Protein 4HY4 (pdb70)

Organism: Homo sapiens (NCBI:txid9606)

GO terms:
  GO:0005634 nucleus (C, IDA)
  GO:0005737 cytoplasm (C, IDA)
  GO:0043130 ubiquitin binding (F, IDA)
  GO:0098770 FBXO family protein binding (F, IPI)
  GO:0004842 ubiquitin-protein transferase activity (F, IDA)
  GO:0043161 proteasome-mediated ubiquitin-dependent protein catabolic process (P, IDA)
  GO:0008270 zinc ion binding (F, IDA)
  GO:0051726 regulation of cell cycle (P, IDA)
  GO:0000209 protein polyubiquitination (P, IDA)
  GO:0038061 non-canonical NF-kappaB signal transduction (P, TAS)
  GO:0039535 regulation of RIG-I signaling pathway (P, TAS)
  GO:0042127 regulation of cell population proliferation (P, TAS)
  GO:0043066 negative regulation of apoptotic process (P, TAS)
  GO:0045088 regulation of innate immune response (P, TAS)
  GO:0045595 regulation of cell differentiation (P, TAS)
  GO:0034121 regulation of toll-like receptor signaling pathway (P, TAS)
  GO:0050727 regulation of inflammatory response (P, TAS)
  GO:0070424 regulation of nucleotide-binding domain, leucine rich repeat containing receptor signaling pathway (P, TAS)
  GO:0003713 transcription coactivator activity (F, IMP)
  GO:0051087 protein-folding chaperone binding (F, IPI)

B-factor: mean 17.59, std 10.41, range [4.52, 114.11]

CATH classification: 1.10.1170.10

InterPro domains:
  IPR001315 CARD domain [PF00619] (459-540)
  IPR001315 CARD domain [PS50209] (453-543)
  IPR001315 CARD domain [SM00114] (453-541)
  IPR001370 BIR repeat [PF00653] (49-114)
  IPR001370 BIR repeat [PF00653] (187-250)
  IPR001370 BIR repeat [PF00653] (272-336)
  IPR001370 BIR repeat [PS01282] (46-113)
  IPR001370 BIR repeat [PS01282] (184-250)
  IPR00137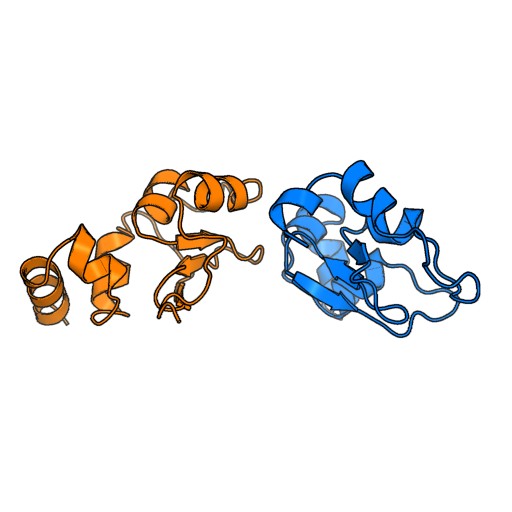0 BIR repeat [PS01282] (269-336)
  IPR001370 BIR repeat [PS50143] (49-114)
  IPR001370 BIR repeat [PS50143] (187-251)
  IPR001370 BIR repeat [PS50143] (272-337)
  IPR001370 BIR repeat [SM00238] (44-115)
  IPR001370 BIR repeat [SM00238] (182-252)
  IPR001370 BIR repeat [SM00238] (267-338)
  IPR001370 BIR repeat [cd00022] (49-115)
  IPR001370 BIR repeat [cd00022] (185-252)
  IPR001370 BIR repeat [cd00022] (270-336)
  IPR001841 Zinc finger, RING-type [PS50089] (571-606)
  IPR001841 Zinc finger, RING-type [SM00184] (571-605)

Nearest PDB structures (foldseek):
  4hy4-assembly1_A  TM=1.011E+00  e=5.837E-20  Homo sapiens
  6w74-assembly1_A  TM=9.988E-01  e=4.731E-18  Homo sapiens
  6exw-assembly2_C  TM=9.652E-01  e=3.029E-18  Homo sapiens
  6w7o-assembly2_D  TM=9.839E-01  e=1.016E-17  Homo sapiens
  2uvl-assembly1_B  TM=9.931E-01  e=1.572E-16  Homo sapiens

Radius of gyration: 18.8 Å; Cα contacts (8 Å, |Δi|>4): 299; chains: 2; bounding box: 33×48×58 Å

Solvent-accessible surface area: 10456 Å² total; per-residue (Å²): 125,62,53,15,55,15,50,84,62,51,28,9,60,176,29,11,142,188,24,43,115,102,17,68,8,99,27,80,87,0,0,39,0,0,0,8,17,55,59,132,94,18,16,1,82,0,8,21,5,86,6,41,19,144,91,18,120,100,75,38,69,7,38,51,40,0,0,94,147,59,33,121,1,24,12,0,35,156,112,82,28,84,130,52,0,38,78,44,62,53,128,217,134,70,110,49,63,40,97,70,4,95,75,65,70,14,7,64,132,15,12,101,50,24,25,117,103,15,68,11,92,26,81,92,0,0,44,0,0,0,23,11,25,2,57,82,17,14,1,77,0,8,15,47,60,10,42,22,145,88,15,115,98,77,49,69,7,39,26,32,0,0,58,138,47,38,214,5,104,34,0,41,183,98,82,26,86,154,47,2,84,109,2,70,67,143,143

Sequence (187 aa):
ISNLSMQTHAARMRTFMYWPSSVPVQPEQLASAGFYYVGRNDDVKCFCCDGGLRCWESGDDPWVEHAKWFPRCEFLIRMKGQEFVDEIQGRYGSSISNLSMQTHAARMRTFMYWPSSVPVQPEQLASAGFYYVGRNDDVKCFCCDGGLRCWESGDDPWVEHAKWFPRCEFLIRMKGQEFVDEIQGRY

Secondary structure (DSSP, 8-state):
--SGGGSSHHHHHHTTTT--TTSSS-HHHHHHTTEEE-SSTT-EEETTT--EE----TT--HHHHHHHH-TTBHHHHHHH-HHHHHHHTT--/----S-GGG-SHHHHHHTTTT--TTSSS-HHHHHHTTEEE-SBTT-EEETTT--EE----TT--HHHHHHHH-TT-HHHHHHH-HHHHHHHHTT-

Foldseek 3Di:
DQLVQLPDLVSQLVQCPVPDPPAQDDSNQQSVLQWHQPPPHNWIAHSQQRDIDDDHDHPDRNLLVCLLPPVVGPVSCVVPNNVSSCVSVVHD/DDQWQAPQLPDLVSQLVQCPPQDPVAQDDSNQQSVLQWHQPPDANWIAHRGQRDIDHDHDPPDRNLLVCLCPPVPGPVSCVVPNNVVSVVSVVVD

Structure (mmCIF, N/CA/C/O backbone):
data_4HY4
#
_entry.id   4HY4
#
_cell.length_a   30.645
_cell.length_b   68.591
_cell.length_c   117.592
_cell.angle_alpha   90.00
_cell.angle_beta   90.00
_cell.angle_gamma   90.00
#
_symmetry.space_group_name_H-M   'P 21 21 21'
#
loop_
_entity.id
_entity.type
_entity.pdbx_description
1 polymer 'Baculoviral IAP repeat-containing protein 2'
2 non-polymer 'ZINC ION'
3 non-polymer (3S,8aR)-2-{(2S)-2-cyclohexyl-2-[(N-methyl-L-alanyl)amino]acetyl}-N-[(1R)-1,2,3,4-tetrahydronaphthalen-1-yl]octahydropyrrolo[1,2-a]pyrazine-3-carboxamide
4 water water
#
loop_
_atom_site.group_PDB
_atom_site.id
_atom_site.type_symbol
_atom_site.label_atom_id
_atom_site.label_alt_id
_atom_site.label_comp_id
_atom_site.label_asym_id
_atom_site.label_entity_id
_atom_site.label_seq_id
_atom_site.pdbx_PDB_ins_code
_atom_site.Cartn_x
_atom_site.Cartn_y
_atom_site.Cartn_z
_atom_site.occupancy
_atom_site.B_iso_or_equiv
_atom_site.auth_seq_id
_atom_site.auth_comp_id
_atom_site.auth_asym_id
_atom_site.auth_atom_id
_atom_site.pdbx_PDB_model_num
ATOM 1 N N . ILE A 1 24 ? 7.973 -21.706 -11.034 1.00 26.03 255 ILE A N 1
ATOM 2 C CA . ILE A 1 24 ? 6.823 -20.796 -10.747 1.00 24.26 255 ILE A CA 1
ATOM 3 C C . ILE A 1 24 ? 6.226 -20.297 -12.062 1.00 22.69 255 ILE A C 1
ATOM 4 O O . ILE A 1 24 ? 6.957 -19.864 -12.950 1.00 23.58 255 ILE A O 1
ATOM 9 N N . SER A 1 25 ? 4.900 -20.352 -12.174 1.00 21.09 256 SER A N 1
ATOM 10 C CA . SER A 1 25 ? 4.188 -19.820 -13.346 1.00 21.76 256 SER A CA 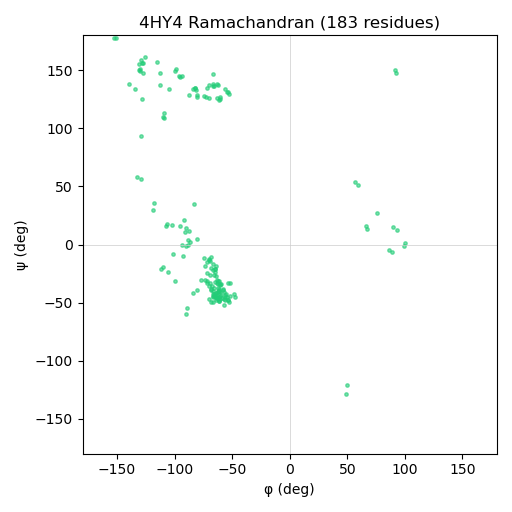1
ATOM 11 C C . SER A 1 25 ? 4.246 -18.288 -13.391 1.00 19.90 256 SER A C 1
ATOM 12 O O . SER A 1 25 ? 3.860 -17.623 -12.431 1.00 18.41 256 SER A O 1
ATOM 15 N N . ASN A 1 26 ? 4.706 -17.729 -14.509 1.00 18.79 257 ASN A N 1
ATOM 16 C CA . ASN A 1 26 ? 4.742 -16.273 -14.670 1.00 19.45 257 ASN A CA 1
ATOM 17 C C . ASN A 1 26 ? 3.362 -15.636 -14.506 1.00 15.37 257 ASN A C 1
ATOM 18 O O . ASN A 1 26 ? 3.242 -14.555 -13.932 1.00 16.30 257 ASN A O 1
ATOM 23 N N . LEU A 1 27 ? 2.331 -16.297 -15.030 1.00 15.19 258 LEU A N 1
ATOM 24 C CA . LEU A 1 27 ? 0.959 -15.784 -14.907 1.00 14.90 258 LEU A CA 1
ATOM 25 C C . LEU A 1 27 ? 0.518 -15.690 -13.448 1.00 15.81 258 LEU A C 1
ATOM 26 O O . LEU A 1 27 ? -0.186 -14.753 -13.085 1.00 16.15 258 LEU A O 1
ATOM 31 N N . SER A 1 28 ? 0.982 -16.624 -12.613 1.00 14.86 259 SER A N 1
ATOM 32 C CA . SER A 1 28 ? 0.690 -16.600 -11.175 1.00 15.44 259 SER A CA 1
ATOM 33 C C . SER A 1 28 ? 1.366 -15.448 -10.435 1.00 14.29 259 SER A C 1
ATOM 34 O O . SER A 1 28 ? 1.038 -15.202 -9.278 1.00 16.36 259 SER A O 1
ATOM 37 N N . MET A 1 29 ? 2.296 -14.751 -11.093 1.00 11.85 260 MET A N 1
ATOM 38 C CA . MET A 1 29 ? 3.076 -13.679 -10.486 1.00 11.15 260 MET A CA 1
ATOM 39 C C . MET A 1 29 ? 2.671 -12.289 -10.981 1.00 10.80 260 MET A C 1
ATOM 40 O O . MET A 1 29 ? 3.397 -11.328 -10.762 1.00 10.73 260 MET A O 1
ATOM 45 N N . GLN A 1 30 ? 1.505 -12.167 -11.615 1.00 12.55 261 GLN A N 1
ATOM 46 C CA . GLN A 1 30 ? 1.038 -10.875 -12.129 1.00 12.83 261 GLN A CA 1
ATOM 47 C C . GLN A 1 30 ? 0.671 -9.871 -11.037 1.00 13.43 261 GLN A C 1
ATOM 48 O O . GLN A 1 30 ? 0.643 -8.678 -11.313 1.00 14.79 261 GLN A O 1
ATOM 54 N N . THR A 1 31 ? 0.401 -10.319 -9.818 1.00 14.47 262 THR A N 1
ATOM 55 C CA . THR A 1 31 ? 0.029 -9.385 -8.763 1.00 16.19 262 THR A CA 1
ATOM 56 C C . THR A 1 31 ? 1.110 -9.317 -7.676 1.00 13.55 262 THR A C 1
ATOM 57 O O . THR A 1 31 ? 1.807 -10.301 -7.392 1.00 14.47 262 THR A O 1
ATOM 61 N N . HIS A 1 32 ? 1.248 -8.139 -7.081 1.00 14.32 263 HIS A N 1
ATOM 62 C CA . HIS A 1 32 ? 2.260 -7.862 -6.069 1.00 13.24 263 HIS A CA 1
ATOM 63 C C . HIS A 1 32 ? 2.244 -8.844 -4.884 1.00 13.84 263 HIS A C 1
ATOM 64 O O . HIS A 1 32 ? 3.291 -9.323 -4.448 1.00 13.85 263 HIS A O 1
ATOM 71 N N . ALA A 1 33 ? 1.060 -9.138 -4.355 1.00 13.13 264 ALA A N 1
ATOM 72 C CA . ALA A 1 33 ? 0.948 -10.012 -3.188 1.00 14.62 264 ALA A CA 1
ATOM 73 C C . ALA A 1 33 ? 1.503 -11.405 -3.478 1.00 14.11 264 ALA A C 1
ATOM 74 O O . ALA A 1 33 ? 2.161 -12.012 -2.627 1.00 14.82 264 ALA A O 1
ATOM 76 N N . ALA A 1 34 ? 1.225 -11.919 -4.671 1.00 12.85 265 ALA A N 1
ATOM 77 C CA . ALA A 1 34 ? 1.728 -13.231 -5.076 1.00 13.16 265 ALA A CA 1
ATOM 78 C C . ALA A 1 34 ? 3.257 -13.218 -5.132 1.00 12.48 265 ALA A C 1
ATOM 79 O O . ALA A 1 34 ? 3.909 -14.135 -4.655 1.00 12.94 265 ALA A O 1
ATOM 81 N N . ARG A 1 35 ? 3.829 -12.160 -5.696 1.00 11.93 266 ARG A N 1
ATOM 82 C CA . ARG A 1 35 ? 5.289 -12.035 -5.777 1.00 11.33 266 ARG A CA 1
ATOM 83 C C . ARG A 1 35 ? 5.919 -11.950 -4.397 1.00 11.66 266 ARG A C 1
ATOM 84 O O . ARG A 1 35 ? 6.945 -12.572 -4.125 1.00 12.17 266 ARG A O 1
ATOM 92 N N . MET A 1 36 ? 5.290 -11.208 -3.495 1.00 12.68 267 MET A N 1
ATOM 93 C CA . MET A 1 36 ? 5.831 -11.089 -2.146 1.00 12.85 267 MET A CA 1
ATOM 94 C C . MET A 1 36 ? 6.001 -12.427 -1.436 1.00 14.63 267 MET A C 1
ATOM 95 O O . MET A 1 36 ? 7.002 -12.643 -0.744 1.00 13.81 267 MET A O 1
ATOM 100 N N . ARG A 1 37 ? 5.038 -13.332 -1.592 1.00 14.16 268 ARG A N 1
ATOM 101 C CA . ARG A 1 37 ? 5.096 -14.601 -0.873 1.00 15.67 268 ARG A CA 1
ATOM 102 C C . ARG A 1 37 ? 6.187 -15.526 -1.380 1.00 14.99 268 ARG A C 1
ATOM 103 O O . ARG A 1 37 ? 6.520 -16.478 -0.700 1.00 16.87 268 ARG A O 1
ATOM 111 N N . THR A 1 38 ? 6.770 -15.245 -2.546 1.00 14.33 269 THR A N 1
ATOM 112 C CA . THR A 1 38 ? 7.860 -16.078 -3.053 1.00 14.58 269 THR A CA 1
ATOM 113 C C . THR A 1 38 ? 9.177 -15.838 -2.304 1.00 13.80 269 THR A C 1
ATOM 114 O O . THR A 1 38 ? 10.106 -16.616 -2.460 1.00 14.64 269 THR A O 1
ATOM 118 N N . PHE A 1 39 ? 9.263 -14.786 -1.494 1.00 14.66 270 PHE A N 1
ATOM 119 C CA . PHE A 1 39 ? 10.537 -14.383 -0.828 1.00 14.98 270 PHE A CA 1
ATOM 120 C C . PHE A 1 39 ? 10.841 -14.952 0.580 1.00 17.40 270 PHE A C 1
ATOM 121 O O . PHE A 1 39 ? 11.665 -14.413 1.319 1.00 17.59 270 PHE A O 1
ATOM 129 N N . MET A 1 40 ? 10.227 -16.055 0.952 1.00 20.71 271 MET A N 1
ATOM 130 C CA . MET A 1 40 ? 10.358 -16.516 2.342 1.00 21.76 271 MET A CA 1
ATOM 131 C C . MET A 1 40 ? 11.778 -16.762 2.875 1.00 22.75 271 MET A C 1
ATOM 132 O O . MET A 1 40 ? 12.121 -16.305 3.967 1.00 25.50 271 MET A O 1
ATOM 137 N N . TYR A 1 41 ? 12.563 -17.545 2.136 1.00 19.53 272 TYR A N 1
ATOM 138 C CA . TYR A 1 41 ? 13.949 -17.884 2.521 1.00 17.40 272 TYR A CA 1
ATOM 139 C C . TYR A 1 41 ? 14.960 -16.948 1.865 1.00 16.74 272 TYR A C 1
ATOM 140 O O . TYR A 1 41 ? 16.159 -17.246 1.869 1.00 17.60 272 TYR A O 1
ATOM 149 N N . TRP A 1 42 ? 14.494 -15.810 1.351 1.00 15.51 273 TRP A N 1
ATOM 150 C CA . TRP A 1 42 ? 15.365 -14.788 0.759 1.00 15.14 273 TRP A CA 1
ATOM 151 C C . TRP A 1 42 ? 16.453 -14.438 1.755 1.00 16.01 273 TRP A C 1
ATOM 152 O O . TRP A 1 42 ? 16.147 -14.159 2.917 1.00 17.24 273 TRP A O 1
ATOM 163 N N . PRO A 1 43 ? 17.731 -14.454 1.316 1.00 16.27 274 PRO A N 1
ATOM 164 C CA . PRO A 1 43 ? 18.818 -14.195 2.265 1.00 16.30 274 PRO A CA 1
ATOM 165 C C . PRO A 1 43 ? 18.765 -12.791 2.874 1.00 17.07 274 PRO A C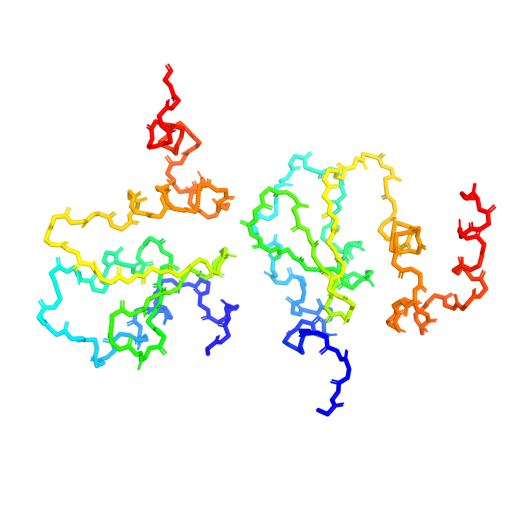 1
ATOM 166 O O . PRO A 1 43 ? 18.744 -11.798 2.145 1.00 16.63 274 PRO A O 1
ATOM 170 N N . SER A 1 44 ? 18.767 -12.721 4.200 1.00 18.00 275 SER A N 1
ATOM 171 C CA . SER A 1 44 ? 18.715 -11.450 4.939 1.00 20.07 275 SER A CA 1
ATOM 172 C C . SER A 1 44 ? 19.951 -10.582 4.709 1.00 19.87 275 SER A C 1
ATOM 173 O O . SER A 1 44 ? 19.903 -9.364 4.903 1.00 22.04 275 SER A O 1
ATOM 178 N N . SER A 1 45 ? 21.048 -11.195 4.280 1.00 18.70 276 SER A N 1
ATOM 179 C CA . SER A 1 45 ? 22.291 -10.467 4.038 1.00 19.27 276 SER A CA 1
ATOM 180 C C . SER A 1 45 ? 22.241 -9.604 2.773 1.00 18.57 276 SER A C 1
ATOM 181 O O . SER A 1 45 ? 23.059 -8.698 2.612 1.00 20.47 276 SER A O 1
ATOM 184 N N . VAL A 1 46 ? 21.298 -9.881 1.873 1.00 16.94 277 VAL A N 1
ATOM 185 C CA . VAL A 1 46 ? 21.196 -9.131 0.624 1.00 16.89 277 VAL A CA 1
ATOM 186 C C . VAL A 1 46 ? 20.643 -7.735 0.937 1.00 16.96 277 VAL A C 1
ATOM 187 O O . VAL A 1 46 ? 19.613 -7.618 1.598 1.00 16.92 277 VAL A O 1
ATOM 191 N N . PRO A 1 47 ? 21.349 -6.667 0.493 1.00 18.14 278 PRO A N 1
ATOM 192 C CA . PRO A 1 47 ? 20.962 -5.287 0.808 1.00 20.69 278 PRO A CA 1
ATOM 193 C C . PRO A 1 47 ? 19.886 -4.678 -0.102 1.00 21.47 278 PRO A C 1
ATOM 194 O O . PRO A 1 47 ? 19.930 -3.480 -0.401 1.00 25.49 278 PRO A O 1
ATOM 198 N N . VAL A 1 48 ? 18.938 -5.493 -0.541 1.00 17.26 279 VAL A N 1
ATOM 199 C CA . VAL A 1 48 ? 17.739 -5.024 -1.229 1.00 16.50 279 VAL A CA 1
ATOM 200 C C . VAL A 1 48 ? 16.590 -5.873 -0.685 1.00 16.00 279 VAL A C 1
ATOM 201 O O . VAL A 1 48 ? 16.743 -7.082 -0.519 1.00 17.49 279 VAL A O 1
ATOM 205 N N . GLN A 1 49 ? 15.451 -5.244 -0.414 1.00 17.10 280 GLN A N 1
ATOM 206 C CA . GLN A 1 49 ? 14.359 -5.920 0.291 1.00 17.35 280 GLN A CA 1
ATOM 207 C C . GLN A 1 49 ? 13.277 -6.423 -0.656 1.00 16.20 280 GLN A C 1
ATOM 208 O O . GLN A 1 49 ? 13.049 -5.830 -1.712 1.00 14.66 280 GLN A O 1
ATOM 214 N N . PRO A 1 50 ? 12.600 -7.529 -0.287 1.00 14.68 281 PRO A N 1
ATOM 215 C CA . PRO A 1 50 ? 11.505 -8.080 -1.091 1.00 15.07 281 PRO A CA 1
ATOM 216 C C . PRO A 1 50 ? 10.466 -7.061 -1.539 1.00 15.09 281 PRO A C 1
ATOM 217 O O . PRO A 1 50 ? 10.036 -7.108 -2.681 1.00 14.95 281 PRO A O 1
ATOM 221 N N . GLU A 1 51 ? 10.058 -6.144 -0.663 1.00 15.55 282 GLU A N 1
ATOM 222 C CA . GLU A 1 51 ? 9.043 -5.152 -1.025 1.00 16.15 282 GLU A CA 1
ATOM 223 C C . GLU A 1 51 ? 9.451 -4.349 -2.264 1.00 14.67 282 GLU A C 1
ATOM 224 O O . GLU A 1 51 ? 8.634 -4.140 -3.169 1.00 15.79 282 GLU A O 1
ATOM 230 N N . GLN A 1 52 ? 10.706 -3.904 -2.300 1.00 14.75 283 GLN A N 1
ATOM 231 C CA . GLN A 1 52 ? 11.199 -3.106 -3.436 1.00 15.05 283 GLN A CA 1
ATOM 232 C C . GLN A 1 52 ? 11.285 -3.957 -4.705 1.00 13.28 283 GLN A C 1
ATOM 233 O O . GLN A 1 52 ? 11.004 -3.484 -5.805 1.00 13.73 283 GLN A O 1
ATOM 244 N N . LEU A 1 53 ? 11.689 -5.210 -4.551 1.00 11.43 284 LEU A N 1
ATOM 245 C CA . LEU A 1 53 ? 11.778 -6.125 -5.674 1.00 10.01 284 LEU A CA 1
ATOM 246 C C . LEU A 1 53 ? 10.407 -6.451 -6.250 1.00 10.23 284 LEU A C 1
ATOM 247 O O . LEU A 1 53 ? 10.198 -6.339 -7.457 1.00 10.09 284 LEU A O 1
ATOM 252 N N . ALA A 1 54 ? 9.473 -6.827 -5.380 1.00 11.01 285 ALA A N 1
ATOM 253 C CA . ALA A 1 54 ? 8.136 -7.177 -5.828 1.00 11.86 285 ALA A CA 1
ATOM 254 C C . ALA A 1 54 ? 7.443 -5.998 -6.516 1.00 11.02 285 ALA A C 1
ATOM 255 O O . ALA A 1 54 ? 6.751 -6.179 -7.513 1.00 11.19 285 ALA A O 1
ATOM 257 N N . SER A 1 55 ? 7.637 -4.789 -6.002 1.00 11.56 286 SER A N 1
ATOM 258 C CA . SER A 1 55 ? 7.047 -3.595 -6.608 1.00 12.93 286 SER A CA 1
ATOM 259 C C . SER A 1 55 ? 7.533 -3.378 -8.036 1.00 12.56 286 SER A C 1
ATOM 260 O O . SER A 1 55 ? 6.779 -2.924 -8.893 1.00 13.36 286 SER A O 1
ATOM 263 N N . ALA A 1 56 ? 8.790 -3.723 -8.300 1.00 11.02 287 ALA A N 1
ATOM 264 C CA . ALA A 1 56 ? 9.385 -3.562 -9.625 1.00 10.19 287 ALA A CA 1
ATOM 265 C C . ALA A 1 56 ? 9.150 -4.766 -10.537 1.00 9.28 287 ALA A C 1
ATOM 266 O O . ALA A 1 56 ? 9.730 -4.831 -11.615 1.00 9.54 287 ALA A O 1
ATOM 268 N N . GLY A 1 57 ? 8.271 -5.683 -10.133 1.00 8.70 288 GLY A N 1
ATOM 269 C CA . GLY A 1 57 ? 7.829 -6.789 -10.986 1.00 8.62 288 GLY A CA 1
ATOM 270 C C . GLY A 1 57 ? 8.500 -8.119 -10.712 1.00 8.00 288 GLY A C 1
ATOM 271 O O . GLY A 1 57 ? 8.203 -9.103 -11.384 1.00 8.61 288 GLY A O 1
ATOM 272 N N . PHE A 1 58 ? 9.394 -8.159 -9.728 1.00 8.10 289 PHE A N 1
ATOM 273 C CA . PHE A 1 58 ? 10.261 -9.321 -9.525 1.00 8.75 289 PHE A CA 1
ATOM 274 C C . PHE A 1 58 ? 9.727 -10.289 -8.483 1.00 9.07 289 PHE A C 1
ATOM 275 O O . PHE A 1 58 ? 9.124 -9.892 -7.478 1.00 9.86 289 PHE A O 1
ATOM 283 N N . TYR A 1 59 ? 9.962 -11.573 -8.730 1.00 9.04 290 TYR A N 1
ATOM 284 C CA . TYR A 1 59 ? 9.691 -12.626 -7.750 1.00 9.43 290 TYR A CA 1
ATOM 285 C C . TYR A 1 59 ? 10.937 -13.497 -7.606 1.00 9.22 290 TYR A C 1
ATOM 286 O O . TYR A 1 59 ? 11.799 -13.533 -8.491 1.00 9.12 290 TYR A O 1
ATOM 295 N N . TYR A 1 60 ? 11.019 -14.190 -6.478 1.00 9.72 291 TYR A N 1
ATOM 296 C CA . TYR A 1 60 ? 12.205 -14.969 -6.136 1.00 9.63 291 TYR A CA 1
ATOM 297 C C . TYR A 1 60 ? 12.112 -16.363 -6.721 1.00 10.78 291 TYR A C 1
ATOM 298 O O . TYR A 1 60 ? 11.121 -17.043 -6.507 1.00 12.20 291 TYR A O 1
ATOM 307 N N . VAL A 1 61 ? 13.141 -16.803 -7.440 1.00 11.51 292 VAL A N 1
ATOM 308 C CA . VAL A 1 61 ? 13.102 -18.135 -8.049 1.00 13.00 292 VAL A CA 1
ATOM 309 C C . VAL A 1 61 ? 13.655 -19.229 -7.144 1.00 14.01 292 VAL A C 1
ATOM 310 O O . VAL A 1 61 ? 13.643 -20.399 -7.527 1.00 17.47 292 VAL A O 1
ATOM 314 N N . GLY A 1 62 ? 14.124 -18.880 -5.952 1.00 13.34 293 GLY A N 1
ATOM 315 C CA . GLY A 1 62 ? 14.445 -19.886 -4.940 1.00 15.41 293 GLY A CA 1
ATOM 316 C C . GLY A 1 62 ? 15.884 -20.341 -4.930 1.00 14.81 293 GLY A C 1
ATOM 317 O O . GLY A 1 62 ? 16.213 -21.339 -4.290 1.00 17.45 293 GLY A O 1
ATOM 318 N N . ARG A 1 63 ? 16.745 -19.623 -5.628 1.00 15.66 294 ARG A N 1
ATOM 319 C CA . ARG A 1 63 ? 18.171 -19.901 -5.668 1.00 17.85 294 ARG A CA 1
ATOM 320 C C . ARG A 1 63 ? 18.908 -18.614 -5.347 1.00 16.08 294 ARG A C 1
ATOM 321 O O . ARG A 1 63 ? 18.670 -17.589 -5.999 1.00 14.83 294 ARG A O 1
ATOM 336 N N . ASN A 1 64 ? 19.780 -18.650 -4.341 1.00 16.26 295 ASN A N 1
ATOM 337 C CA . ASN A 1 64 ? 20.655 -17.526 -4.025 1.00 16.70 295 ASN A CA 1
ATOM 338 C C . ASN A 1 64 ? 19.885 -16.199 -3.931 1.00 13.02 295 ASN A C 1
ATOM 339 O O . ASN A 1 64 ? 18.986 -16.109 -3.104 1.00 15.05 295 ASN A O 1
ATOM 344 N N . ASP A 1 65 ? 20.223 -15.183 -4.740 1.00 13.80 296 ASP A N 1
ATOM 345 C CA . ASP A 1 65 ? 19.410 -13.945 -4.806 1.00 11.95 296 ASP A CA 1
ATOM 346 C C . ASP A 1 65 ? 18.829 -13.699 -6.204 1.00 10.54 296 ASP A C 1
ATOM 347 O O . ASP A 1 65 ? 18.565 -12.552 -6.574 1.00 11.16 296 ASP A O 1
ATOM 352 N N . ASP A 1 66 ? 18.580 -14.775 -6.944 1.00 10.32 297 ASP A N 1
ATOM 353 C CA . ASP A 1 66 ? 18.028 -14.695 -8.296 1.00 9.91 297 ASP A CA 1
ATOM 354 C C . ASP A 1 66 ? 16.546 -14.344 -8.297 1.00 9.48 297 ASP A C 1
ATOM 355 O O . ASP A 1 66 ? 15.754 -15.020 -7.645 1.00 10.11 297 ASP A O 1
ATOM 360 N N . VAL A 1 67 ? 16.191 -13.314 -9.059 1.00 8.99 298 VAL A N 1
ATOM 361 C CA . VAL A 1 67 ? 14.793 -12.920 -9.250 1.00 9.28 298 VAL A CA 1
ATOM 362 C C . VAL A 1 67 ? 14.483 -12.812 -10.737 1.00 9.21 298 VAL A C 1
ATOM 363 O O . VAL A 1 67 ? 15.384 -12.619 -11.566 1.00 9.13 298 VAL A O 1
ATOM 367 N N . LYS A 1 68 ? 13.202 -12.956 -11.082 1.00 9.19 299 LYS A N 1
ATOM 368 C CA . LYS A 1 68 ? 12.726 -12.770 -12.454 1.00 8.82 299 LYS A CA 1
ATOM 369 C C . LYS A 1 68 ? 11.519 -11.850 -12.493 1.00 8.36 299 LYS A C 1
ATOM 370 O O . LYS A 1 68 ? 10.732 -11.814 -11.564 1.00 8.30 299 LYS A O 1
ATOM 376 N N . CYS A 1 69 ? 11.362 -11.134 -13.598 1.00 8.39 300 CYS A N 1
ATOM 377 C CA . CYS A 1 69 ? 10.209 -10.275 -13.809 1.00 8.22 300 CYS A CA 1
ATOM 378 C C . CYS A 1 69 ? 9.045 -11.094 -14.353 1.00 8.23 300 CYS A C 1
ATOM 379 O O . CYS A 1 69 ? 9.212 -11.886 -15.275 1.00 9.39 300 CYS A O 1
ATOM 382 N N . PHE A 1 70 ? 7.857 -10.885 -13.784 1.00 8.04 301 PHE A N 1
ATOM 383 C CA . PHE A 1 70 ? 6.664 -11.627 -14.222 1.00 8.41 301 PHE A CA 1
ATOM 384 C C . PHE A 1 70 ? 6.267 -11.315 -15.666 1.00 10.20 301 PHE A C 1
ATOM 385 O O . PHE A 1 70 ? 5.630 -12.135 -16.327 1.00 10.41 301 PHE A O 1
ATOM 393 N N . CYS A 1 71 ? 6.601 -10.118 -16.146 1.00 8.62 302 CYS A N 1
ATOM 394 C CA . CYS A 1 71 ? 6.140 -9.644 -17.453 1.00 8.92 302 CYS A CA 1
ATOM 395 C C . CYS A 1 71 ? 7.102 -10.041 -18.556 1.00 9.28 302 CYS A C 1
ATOM 396 O O . CYS A 1 71 ? 6.707 -10.691 -19.527 1.00 11.71 302 CYS A O 1
ATOM 399 N N . CYS A 1 72 ? 8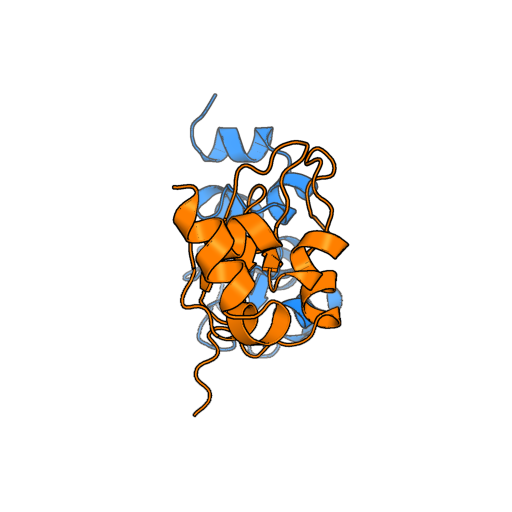.370 -9.680 -18.400 1.00 9.02 303 CYS A N 1
ATOM 400 C CA . CYS A 1 72 ? 9.377 -9.856 -19.460 1.00 9.00 303 CYS A CA 1
ATOM 401 C C . CYS A 1 72 ? 10.290 -11.073 -19.254 1.00 8.50 303 CYS A C 1
ATOM 402 O O . CYS A 1 72 ? 11.091 -11.392 -20.125 1.00 9.19 303 CYS A O 1
ATOM 405 N N . ASP A 1 73 ? 10.192 -11.707 -18.089 1.00 9.13 304 ASP A N 1
ATOM 406 C CA . ASP A 1 73 ? 10.980 -12.882 -17.719 1.00 10.29 304 ASP A CA 1
ATOM 407 C C . ASP A 1 73 ? 12.471 -12.588 -17.586 1.00 10.30 304 ASP A C 1
ATOM 408 O O . ASP A 1 73 ? 13.263 -13.525 -17.544 1.00 11.35 304 ASP A O 1
ATOM 413 N N . GLY A 1 74 ? 12.854 -11.318 -17.489 1.00 9.44 305 GLY A N 1
ATOM 414 C CA . GLY A 1 74 ? 14.254 -10.976 -17.288 1.00 9.66 305 GLY A CA 1
ATOM 415 C C . GLY A 1 74 ? 14.709 -11.372 -15.899 1.00 8.99 305 GLY A C 1
ATOM 416 O O . GLY A 1 74 ? 13.999 -11.167 -14.916 1.00 9.31 305 GLY A O 1
ATOM 417 N N . GLY A 1 75 ? 15.904 -11.942 -15.816 1.00 8.77 306 GLY A N 1
ATOM 418 C CA . GLY A 1 75 ? 16.496 -12.377 -14.553 1.00 8.61 306 GLY A CA 1
ATOM 419 C C . GLY A 1 75 ? 17.590 -11.446 -14.076 1.00 7.75 306 GLY A C 1
ATOM 420 O O . GLY A 1 75 ? 18.450 -11.051 -14.858 1.00 9.04 306 GLY A O 1
ATOM 421 N N . LEU A 1 76 ? 17.556 -11.103 -12.795 1.00 8.31 307 LEU A N 1
ATOM 422 C CA . LEU A 1 76 ? 18.593 -10.294 -12.156 1.00 8.64 307 LEU A CA 1
ATOM 423 C C . LEU A 1 76 ? 19.118 -10.978 -10.909 1.00 9.28 307 LEU A C 1
ATOM 424 O O . LEU A 1 76 ? 18.394 -11.689 -10.220 1.00 9.62 307 LEU A O 1
ATOM 429 N N . ARG A 1 77 ? 20.400 -10.756 -10.628 1.00 8.77 308 ARG A N 1
ATOM 430 C CA . ARG A 1 77 ? 21.047 -11.327 -9.448 1.00 9.78 308 ARG A CA 1
ATOM 431 C C . ARG A 1 77 ? 22.171 -10.421 -8.971 1.00 9.98 308 ARG A C 1
ATOM 432 O O . ARG A 1 77 ? 22.478 -9.406 -9.588 1.00 10.17 308 ARG A O 1
ATOM 440 N N . CYS A 1 78 ? 22.789 -10.828 -7.866 1.00 11.14 309 CYS A N 1
ATOM 441 C CA . CYS A 1 78 ? 23.943 -10.129 -7.280 1.00 11.65 309 CYS A CA 1
ATOM 442 C C . CYS A 1 78 ? 23.614 -8.673 -6.983 1.00 11.82 309 CYS A C 1
ATOM 443 O O . CYS A 1 78 ? 24.320 -7.729 -7.386 1.00 12.86 309 CYS A O 1
ATOM 446 N N . TRP A 1 79 ? 22.536 -8.515 -6.231 1.00 11.31 310 TRP A N 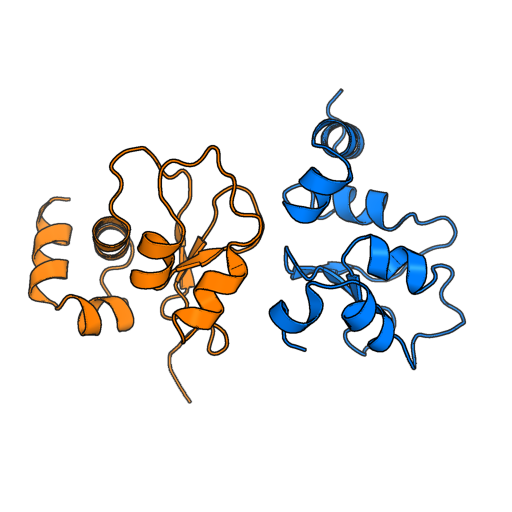1
ATOM 447 C CA . TRP A 1 79 ? 22.085 -7.213 -5.767 1.00 12.37 310 TRP A CA 1
ATOM 448 C C . TRP A 1 79 ? 23.169 -6.596 -4.874 1.00 14.52 310 TRP A C 1
ATOM 449 O O . TRP A 1 79 ? 23.773 -7.295 -4.052 1.00 17.10 310 TRP A O 1
ATOM 460 N N . GLU A 1 80 ? 23.419 -5.302 -5.074 1.00 15.34 311 GLU A N 1
ATOM 461 C CA . GLU A 1 80 ? 24.449 -4.539 -4.359 1.00 17.52 311 GLU A CA 1
ATOM 462 C C . GLU A 1 80 ? 23.792 -3.454 -3.507 1.00 15.70 311 GLU A C 1
ATOM 463 O O . GLU A 1 80 ? 22.681 -3.009 -3.792 1.00 14.70 311 GLU A O 1
ATOM 469 N N . SER A 1 81 ? 24.499 -2.999 -2.479 1.00 16.45 312 SER A N 1
ATOM 470 C CA . SER A 1 81 ? 24.017 -1.899 -1.650 1.00 18.02 312 SER A CA 1
ATOM 471 C C . SER A 1 81 ? 23.720 -0.674 -2.510 1.00 16.47 312 SER A C 1
ATOM 472 O O . SER A 1 81 ? 24.512 -0.310 -3.387 1.00 17.83 312 SER A O 1
ATOM 477 N N . GLY A 1 82 ? 22.560 -0.071 -2.271 1.00 16.27 313 GLY A N 1
ATOM 478 C CA . GLY A 1 82 ? 22.130 1.107 -3.008 1.00 17.12 313 GLY A CA 1
ATOM 479 C C . GLY A 1 82 ? 21.407 0.819 -4.314 1.00 16.18 313 GLY A C 1
ATOM 480 O O . GLY A 1 82 ? 20.932 1.746 -4.963 1.00 18.43 313 GLY A O 1
ATOM 481 N N . ASP A 1 83 ? 21.320 -0.447 -4.719 1.00 14.34 314 ASP A N 1
ATOM 482 C CA . ASP A 1 83 ? 20.608 -0.785 -5.951 1.00 13.49 314 ASP A CA 1
ATOM 483 C C . ASP A 1 83 ? 19.133 -0.418 -5.835 1.00 13.54 314 ASP A C 1
ATOM 484 O O . ASP A 1 83 ? 18.490 -0.679 -4.818 1.00 15.34 314 ASP A O 1
ATOM 489 N N . ASP A 1 84 ? 18.588 0.140 -6.910 1.00 13.59 315 ASP A N 1
ATOM 490 C CA . ASP A 1 84 ? 17.155 0.423 -7.030 1.00 13.26 315 ASP A CA 1
ATOM 491 C C . ASP A 1 84 ? 16.602 -0.559 -8.054 1.00 11.83 315 ASP A C 1
ATOM 492 O O . ASP A 1 84 ? 16.983 -0.496 -9.220 1.00 10.83 315 ASP A O 1
ATOM 497 N N . PRO A 1 85 ? 15.741 -1.494 -7.628 1.00 10.94 316 PRO A N 1
ATOM 498 C CA . PRO A 1 85 ? 15.234 -2.456 -8.608 1.00 10.99 316 PRO A CA 1
ATOM 499 C C . PRO A 1 85 ? 14.616 -1.892 -9.902 1.00 10.16 316 PRO A C 1
ATOM 500 O O . PRO A 1 85 ? 14.747 -2.524 -10.948 1.00 9.74 316 PRO A O 1
ATOM 504 N N . TRP A 1 86 ? 13.968 -0.735 -9.849 1.00 10.35 317 TRP A N 1
ATOM 505 C CA . TRP A 1 86 ? 13.425 -0.128 -11.074 1.00 10.16 317 TRP A CA 1
ATOM 506 C C . TRP A 1 86 ? 14.528 0.308 -12.027 1.00 10.44 317 TRP A C 1
ATOM 507 O O . TRP A 1 86 ? 14.405 0.154 -13.244 1.00 9.68 317 TRP A O 1
ATOM 518 N N . VAL A 1 87 ? 15.602 0.871 -11.468 1.00 10.08 318 VAL A N 1
ATOM 519 C CA . VAL A 1 87 ? 16.737 1.276 -12.277 1.00 9.51 318 VAL A CA 1
ATOM 520 C C . VAL A 1 87 ? 17.408 0.062 -12.895 1.00 9.33 318 VAL A C 1
ATOM 521 O O . VAL A 1 87 ? 17.714 0.064 -14.076 1.00 9.68 318 VAL A O 1
ATOM 525 N N . GLU A 1 88 ? 17.602 -0.999 -12.117 1.00 9.24 319 GLU A N 1
ATOM 526 C CA . GLU A 1 88 ? 18.230 -2.201 -12.647 1.00 9.09 319 GLU A CA 1
ATOM 527 C C . GLU A 1 88 ? 17.358 -2.869 -13.721 1.00 9.42 319 GLU A C 1
ATOM 528 O O . GLU A 1 88 ? 17.863 -3.376 -14.719 1.00 9.48 319 GLU A O 1
ATOM 534 N N . HIS A 1 89 ? 16.044 -2.849 -13.519 1.00 9.27 320 HIS A N 1
ATOM 535 C CA . HIS A 1 89 ? 15.084 -3.348 -14.519 1.00 9.07 320 HIS A CA 1
ATOM 536 C C . HIS A 1 89 ? 15.269 -2.598 -15.840 1.00 8.63 320 HIS A C 1
ATOM 537 O O . HIS A 1 89 ? 15.317 -3.217 -16.903 1.00 9.32 320 HIS A O 1
ATOM 544 N N . ALA A 1 90 ? 15.371 -1.276 -15.769 1.00 8.52 321 ALA A N 1
ATOM 545 C CA . ALA A 1 90 ? 15.547 -0.447 -16.971 1.00 9.02 321 ALA A CA 1
ATOM 546 C C . ALA A 1 90 ? 16.930 -0.564 -17.599 1.00 8.95 321 ALA A C 1
ATOM 547 O O . ALA A 1 90 ? 17.059 -0.439 -18.818 1.00 10.20 321 ALA A O 1
ATOM 549 N N . LYS A 1 91 ? 17.945 -0.796 -16.777 1.00 9.13 322 LYS A N 1
ATOM 550 C CA . LYS A 1 91 ? 19.310 -0.931 -17.269 1.00 10.05 322 LYS A CA 1
ATOM 551 C C . LYS A 1 91 ? 19.458 -2.186 -18.117 1.00 9.03 322 LYS A C 1
ATOM 552 O O . LYS A 1 91 ? 20.119 -2.154 -19.150 1.00 11.02 322 LYS A O 1
ATOM 562 N N . TRP A 1 92 ? 18.876 -3.294 -17.680 1.00 9.37 323 TRP A N 1
ATOM 563 C CA . TRP A 1 92 ? 19.120 -4.568 -18.353 1.00 9.06 323 TRP A CA 1
ATOM 564 C C . TRP A 1 92 ? 17.961 -5.068 -19.206 1.00 8.61 323 TRP A C 1
ATOM 565 O O . TRP A 1 92 ? 18.191 -5.818 -20.143 1.00 10.64 323 TRP A O 1
ATOM 576 N N . PHE A 1 93 ? 16.735 -4.625 -18.908 1.00 8.83 324 PHE A N 1
ATOM 577 C CA . PHE A 1 93 ? 15.533 -5.096 -19.621 1.00 8.67 324 PHE A CA 1
ATOM 578 C C . PHE A 1 93 ? 14.633 -3.939 -20.043 1.00 8.23 324 PHE A C 1
ATOM 579 O O . PHE A 1 93 ? 13.452 -3.887 -19.676 1.00 8.38 324 PHE A O 1
ATOM 587 N N . PRO A 1 94 ? 15.182 -3.000 -20.833 1.00 8.28 325 PRO A N 1
ATOM 588 C CA . PRO A 1 94 ? 14.482 -1.752 -21.131 1.00 8.69 325 PRO A CA 1
ATOM 589 C C . PRO A 1 94 ? 13.207 -1.878 -21.965 1.00 8.46 325 PRO A C 1
ATOM 590 O O . PRO A 1 94 ? 12.419 -0.947 -21.975 1.00 9.86 325 PRO A O 1
ATOM 594 N N . ARG A 1 95 ? 12.990 -2.997 -22.647 1.00 8.38 326 ARG A N 1
ATOM 595 C CA . ARG A 1 95 ? 11.784 -3.168 -23.466 1.00 8.21 326 ARG A CA 1
ATOM 596 C C . ARG A 1 95 ? 10.586 -3.737 -22.699 1.00 7.98 326 ARG A C 1
ATOM 597 O O . ARG A 1 95 ? 9.512 -3.909 -23.287 1.00 8.95 326 ARG A O 1
ATOM 605 N N . CYS A 1 96 ? 10.744 -4.029 -21.413 1.00 7.81 327 CYS A N 1
ATOM 606 C CA . CYS A 1 96 ? 9.651 -4.577 -20.619 1.00 7.44 327 CYS A CA 1
ATOM 607 C C . CYS A 1 96 ? 8.459 -3.623 -20.569 1.00 8.29 327 CYS A C 1
ATOM 608 O O . CYS A 1 96 ? 8.572 -2.474 -20.146 1.00 7.56 327 CYS A O 1
ATOM 611 N N . GLU A 1 97 ? 7.298 -4.133 -20.962 1.00 7.29 328 GLU A N 1
ATOM 612 C CA . GLU A 1 97 ? 6.105 -3.294 -21.024 1.00 8.02 328 GLU A CA 1
ATOM 613 C C . GLU A 1 97 ? 5.565 -2.918 -19.636 0.70 5.52 328 GLU A C 1
ATOM 614 O O . GLU A 1 97 ? 5.023 -1.829 -19.475 0.70 5.79 328 GLU A O 1
ATOM 620 N N . PHE A 1 98 ? 5.695 -3.792 -18.646 1.00 7.88 329 PHE A N 1
ATOM 621 C CA . PHE A 1 98 ? 5.333 -3.438 -17.266 1.00 8.31 329 PHE A CA 1
ATOM 622 C C . PHE A 1 98 ? 6.177 -2.277 -16.757 1.00 7.50 329 PHE A C 1
ATOM 623 O O . PHE A 1 98 ? 5.647 -1.303 -16.220 1.00 7.93 329 PHE A O 1
ATOM 631 N N . LEU A 1 99 ? 7.489 -2.384 -16.945 1.00 7.72 330 LEU A N 1
ATOM 632 C CA . LEU A 1 99 ? 8.407 -1.310 -16.610 1.00 8.24 330 LEU A CA 1
ATOM 633 C C . LEU A 1 99 ? 8.008 0.008 -17.277 1.00 8.57 330 LEU A C 1
ATOM 634 O O . LEU A 1 99 ? 7.939 1.054 -16.634 1.00 8.51 330 LEU A O 1
ATOM 639 N N . ILE A 1 100 ? 7.723 -0.036 -18.569 1.00 8.28 331 ILE A N 1
ATOM 640 C CA . ILE A 1 100 ? 7.381 1.171 -19.292 1.00 9.23 331 ILE A CA 1
ATOM 641 C C . ILE A 1 100 ? 6.065 1.769 -18.785 1.00 8.95 331 ILE A C 1
ATOM 642 O O . ILE A 1 100 ? 5.964 2.979 -18.590 1.00 9.04 331 ILE A O 1
ATOM 647 N N . ARG A 1 101 ? 5.058 0.943 -18.566 1.00 8.55 332 ARG A N 1
ATOM 648 C CA . ARG A 1 101 ? 3.792 1.466 -18.073 1.00 9.67 332 ARG A CA 1
ATOM 649 C C . ARG A 1 101 ? 3.906 2.069 -16.680 1.00 9.41 332 ARG A C 1
ATOM 650 O O . ARG A 1 101 ? 3.167 2.997 -16.364 1.00 10.26 332 ARG A O 1
ATOM 658 N N . MET A 1 102 ? 4.786 1.537 -15.833 1.00 8.79 333 MET A N 1
ATOM 659 C CA . MET A 1 102 ? 4.913 2.031 -14.453 1.00 9.00 333 MET A CA 1
ATOM 660 C C . MET A 1 102 ? 5.810 3.250 -14.343 1.00 9.09 333 MET A C 1
ATOM 661 O O . MET A 1 102 ? 5.500 4.184 -13.594 1.00 10.48 333 MET A O 1
ATOM 668 N N . LYS A 1 103 ? 6.926 3.240 -15.062 1.00 8.90 334 LYS A N 1
ATOM 669 C CA . LYS A 1 103 ? 7.955 4.266 -14.900 1.00 9.61 334 LYS A CA 1
ATOM 670 C C . LYS A 1 103 ? 8.068 5.206 -16.086 1.00 9.90 334 LYS A C 1
ATOM 671 O O . LYS A 1 103 ? 8.625 6.294 -15.949 1.00 9.79 334 LYS A O 1
ATOM 677 N N . GLY A 1 104 ? 7.550 4.797 -17.240 1.00 9.39 335 GLY A N 1
ATOM 678 C CA . GLY A 1 104 ? 7.575 5.618 -18.444 1.00 9.22 335 GLY A CA 1
ATOM 679 C C . GLY A 1 104 ? 8.778 5.384 -19.351 1.00 9.12 335 GLY A C 1
ATOM 680 O O . GLY A 1 104 ? 9.895 5.104 -18.888 1.00 9.11 335 GLY A O 1
ATOM 681 N N . GLN A 1 105 ? 8.558 5.539 -20.649 1.00 9.36 336 GLN A N 1
ATOM 682 C CA . GLN A 1 105 ? 9.624 5.436 -21.636 1.00 9.41 336 GLN A CA 1
ATOM 683 C C . GLN A 1 105 ? 10.728 6.456 -21.398 1.00 10.56 336 GLN A C 1
ATOM 684 O O . GLN A 1 105 ? 11.896 6.168 -21.689 1.00 10.41 336 GLN A O 1
ATOM 690 N N . GLU A 1 106 ? 10.390 7.642 -20.902 1.00 10.43 337 GLU A N 1
ATOM 691 C CA . GLU A 1 106 ? 11.419 8.658 -20.663 1.00 12.61 337 GLU A CA 1
ATOM 692 C C . GLU A 1 106 ? 12.438 8.197 -19.611 1.00 11.84 337 GLU A C 1
ATOM 693 O O . GLU A 1 106 ? 13.647 8.339 -19.806 1.00 12.55 337 GLU A O 1
ATOM 704 N N . PHE A 1 107 ? 11.956 7.629 -18.512 1.00 11.17 338 PHE A N 1
ATOM 705 C CA . PHE A 1 107 ? 12.828 7.072 -17.470 1.00 10.96 338 PHE A CA 1
ATOM 706 C C . PHE A 1 107 ? 13.761 6.023 -18.059 1.00 11.11 338 PHE A C 1
ATOM 707 O O . PHE A 1 107 ? 14.973 6.025 -17.793 1.00 11.19 338 PHE A O 1
ATOM 715 N N . VAL A 1 108 ? 13.201 5.116 -18.847 1.00 9.30 339 VAL A N 1
ATOM 716 C CA . VAL A 1 108 ? 13.969 4.047 -19.447 1.00 9.15 339 VAL A CA 1
ATOM 717 C C . VAL A 1 108 ? 15.006 4.591 -20.426 1.00 10.02 339 VAL A C 1
ATOM 718 O O . VAL A 1 108 ? 16.169 4.149 -20.414 1.00 9.90 339 VAL A O 1
ATOM 722 N N . ASP A 1 109 ? 14.604 5.533 -21.268 1.00 8.97 340 ASP A N 1
ATOM 723 C CA . ASP A 1 109 ? 15.519 6.145 -22.230 1.00 9.90 340 ASP A CA 1
ATOM 724 C C . ASP A 1 109 ? 16.760 6.694 -21.538 1.00 10.77 340 ASP A C 1
ATOM 725 O O . ASP A 1 109 ? 17.889 6.460 -21.989 1.00 10.59 340 ASP A O 1
ATOM 730 N N . GLU A 1 110 ? 16.554 7.437 -20.458 1.00 10.50 341 GLU A N 1
ATOM 731 C CA . GLU A 1 110 ? 17.673 8.056 -19.765 1.00 11.70 341 GLU A CA 1
ATOM 732 C C . GLU A 1 110 ? 18.606 7.008 -19.176 1.00 10.91 341 GLU A C 1
ATOM 733 O O . GLU A 1 110 ? 19.824 7.148 -19.278 1.00 11.73 341 GLU A O 1
ATOM 739 N N . ILE A 1 111 ? 18.052 5.954 -18.594 1.00 9.68 342 ILE A N 1
ATOM 740 C CA . ILE A 1 111 ? 18.880 4.880 -18.045 1.00 10.88 342 ILE A CA 1
ATOM 741 C C . ILE A 1 111 ? 19.683 4.178 -19.148 1.00 10.99 342 ILE A C 1
ATOM 742 O O . ILE A 1 111 ? 20.822 3.739 -18.911 1.00 11.25 342 ILE A O 1
ATOM 749 N N . GLN A 1 112 ? 19.127 4.134 -20.361 1.00 10.49 343 GLN A N 1
ATOM 750 C CA . GLN A 1 112 ? 19.829 3.628 -21.538 1.00 10.56 343 GLN A CA 1
ATOM 751 C C . GLN A 1 112 ? 20.786 4.629 -22.197 1.00 11.38 343 GLN A C 1
ATOM 752 O O . GLN A 1 112 ? 21.354 4.340 -23.255 1.00 12.88 343 GLN A O 1
ATOM 758 N N . GLY A 1 113 ? 20.971 5.803 -21.602 1.00 10.67 344 GLY A N 1
ATOM 759 C CA . GLY A 1 113 ? 21.914 6.782 -22.120 1.00 11.99 344 GLY A CA 1
ATOM 760 C C . GLY A 1 113 ? 21.407 7.508 -23.347 1.00 10.93 344 GLY A C 1
ATOM 761 O O . GLY A 1 113 ? 22.207 7.967 -24.160 1.00 12.41 344 GLY A O 1
ATOM 762 N N . ARG A 1 114 ? 20.087 7.625 -23.483 1.00 11.00 345 ARG A N 1
ATOM 763 C CA . ARG A 1 114 ? 19.468 8.398 -24.548 1.00 12.52 345 ARG A CA 1
ATOM 764 C C . ARG A 1 114 ? 18.844 9.647 -23.946 1.00 13.09 345 ARG A C 1
ATOM 765 O O . ARG A 1 114 ? 17.817 9.567 -23.243 1.00 15.14 345 ARG A O 1
ATOM 773 N N . TYR A 1 115 ? 19.451 10.791 -24.216 1.00 12.95 346 TYR A N 1
ATOM 774 C CA . TYR A 1 115 ? 19.036 12.072 -23.649 1.00 15.46 346 TYR A CA 1
ATOM 775 C C . TYR A 1 115 ? 18.491 13.042 -24.698 1.00 19.91 346 TYR A C 1
ATOM 776 O O . TYR A 1 115 ? 18.146 14.182 -24.383 1.00 24.48 346 TYR A O 1
ATOM 785 N N . GLY B 1 21 ? 9.342 -35.215 -23.446 1.00 33.06 252 GLY B N 1
ATOM 786 C CA . GLY B 1 21 ? 8.249 -36.033 -24.053 1.00 30.63 252 GLY B CA 1
ATOM 787 C C . GLY B 1 21 ? 7.557 -35.310 -25.195 1.00 28.25 252 GLY B C 1
ATOM 788 O O . GLY B 1 21 ? 7.782 -35.618 -26.363 1.00 28.16 252 GLY B O 1
ATOM 789 N N . SER B 1 22 ? 6.718 -34.339 -24.847 1.00 26.43 253 SER B N 1
ATOM 790 C CA . SER B 1 22 ? 5.984 -33.551 -25.837 1.00 24.76 253 SER B CA 1
ATOM 791 C C . SER B 1 22 ? 6.929 -32.678 -26.678 1.00 23.96 253 SER B C 1
ATOM 792 O O . SER B 1 22 ? 7.950 -32.208 -26.176 1.00 24.84 253 SER B O 1
ATOM 795 N N . SER B 1 23 ? 6.582 -32.462 -27.949 1.00 22.56 254 SER B N 1
ATOM 796 C CA . SER B 1 23 ? 7.379 -31.609 -28.862 1.00 21.34 254 SER B CA 1
ATOM 797 C C . SER B 1 23 ? 7.015 -30.114 -28.800 1.00 18.84 254 SER B C 1
ATOM 798 O O . SER B 1 23 ? 7.555 -29.290 -29.537 1.00 20.89 254 SER B O 1
ATOM 801 N N . ILE B 1 24 ? 6.092 -29.787 -27.917 1.00 16.18 255 ILE B N 1
ATOM 802 C CA . ILE B 1 24 ? 5.652 -28.418 -27.696 1.00 13.90 255 ILE B CA 1
ATOM 803 C C . ILE B 1 24 ? 6.720 -27.600 -26.981 1.00 14.24 255 ILE B C 1
ATOM 804 O O . ILE B 1 24 ? 7.290 -28.059 -25.990 1.00 15.52 255 ILE B O 1
ATOM 809 N N . SER B 1 25 ? 6.971 -26.376 -27.451 1.00 12.91 256 SER B N 1
ATOM 810 C CA . SER B 1 25 ? 7.990 -25.511 -26.855 1.00 14.26 256 SER B CA 1
ATOM 811 C C . SER B 1 25 ? 7.614 -24.996 -25.465 1.00 13.51 256 SER B C 1
ATOM 812 O O . SER B 1 25 ? 8.443 -25.034 -24.547 1.00 16.29 256 SER B O 1
ATOM 815 N N . ASN B 1 26 ? 6.387 -24.507 -25.305 1.00 11.80 257 ASN B N 1
ATOM 816 C CA . ASN B 1 26 ? 5.943 -23.889 -24.060 1.00 12.09 257 ASN B CA 1
ATOM 817 C C . ASN B 1 26 ? 4.618 -24.501 -23.616 1.00 11.56 257 ASN B C 1
ATOM 818 O O . ASN B 1 26 ? 3.531 -24.069 -24.021 1.00 11.42 257 ASN B O 1
ATOM 823 N N . LEU B 1 27 ? 4.715 -25.523 -22.776 1.00 12.40 258 LEU B N 1
ATOM 824 C CA . LEU B 1 27 ? 3.537 -26.258 -22.333 1.00 12.92 258 LEU B CA 1
ATOM 825 C C . LEU B 1 27 ? 2.563 -25.393 -21.546 1.00 13.68 258 LEU B C 1
ATOM 826 O O . LEU B 1 27 ? 1.347 -25.590 -21.638 1.00 13.92 258 LEU B O 1
ATOM 831 N N . SER B 1 28 ? 3.081 -24.423 -20.799 1.00 13.42 259 SER B N 1
ATOM 832 C CA . SER B 1 28 ? 2.222 -23.546 -20.005 1.00 13.73 259 SER B CA 1
ATOM 833 C C . SER B 1 28 ? 1.287 -22.680 -20.857 1.00 12.73 259 SER B C 1
ATOM 834 O O . SER B 1 28 ? 0.291 -22.154 -20.343 1.00 13.48 259 SER B O 1
ATOM 837 N N . MET B 1 29 ? 1.617 -22.533 -22.132 1.00 10.86 260 MET B N 1
ATOM 838 C CA . MET B 1 29 ? 0.854 -21.705 -23.060 1.00 9.79 260 MET B CA 1
ATOM 839 C C . MET B 1 29 ? 0.039 -22.531 -24.058 1.00 10.10 260 MET B C 1
ATOM 840 O O . MET B 1 29 ? -0.417 -22.014 -25.077 1.00 9.65 260 MET B O 1
ATOM 845 N N . GLN B 1 30 ? -0.178 -23.813 -23.746 1.00 10.71 261 GLN B N 1
ATOM 846 C CA . GLN B 1 30 ? -0.903 -24.700 -24.657 1.00 11.77 261 GLN B CA 1
ATOM 847 C C . GLN B 1 30 ? -2.398 -24.400 -24.740 1.00 10.31 261 GLN B C 1
ATOM 848 O O . GLN B 1 30 ? -3.004 -24.710 -25.748 1.00 11.63 261 GLN B O 1
ATOM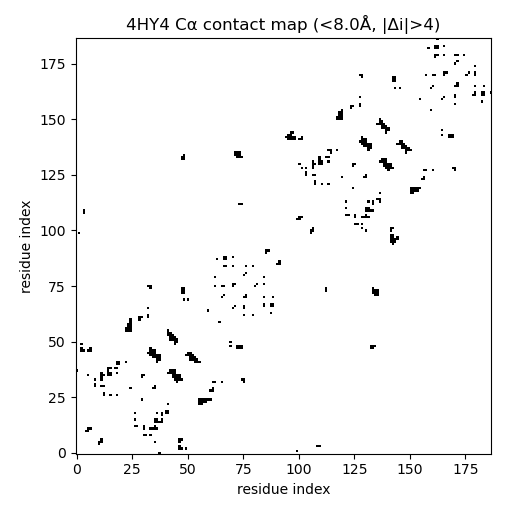 854 N N . THR B 1 31 ? -2.979 -23.791 -23.711 1.00 11.08 262 THR B N 1
ATOM 855 C CA . THR B 1 31 ? -4.398 -23.441 -23.762 1.00 11.84 262 THR B CA 1
ATOM 856 C C . THR B 1 31 ? -4.630 -22.005 -24.212 1.00 10.86 262 THR B C 1
ATOM 857 O O . THR B 1 31 ? -3.879 -21.092 -23.869 1.00 10.84 262 THR B O 1
ATOM 861 N N . HIS B 1 32 ? -5.707 -21.812 -24.958 1.00 10.88 263 HIS B N 1
ATOM 862 C CA . HIS B 1 32 ? -6.125 -20.491 -25.403 1.00 10.78 263 HIS B CA 1
ATOM 863 C C . HIS B 1 32 ? -6.296 -19.546 -24.221 1.00 10.08 263 HIS B C 1
ATOM 864 O O . HIS B 1 32 ? -5.889 -18.393 -24.288 1.00 10.22 263 HIS B O 1
ATOM 871 N N . ALA B 1 33 ? -6.906 -20.026 -23.138 1.00 11.05 264 ALA B N 1
ATOM 872 C CA . ALA B 1 33 ? -7.185 -19.182 -21.991 1.00 11.82 264 ALA B CA 1
ATOM 873 C C . ALA B 1 33 ? -5.898 -18.654 -21.358 1.00 11.22 264 ALA B C 1
ATOM 874 O O . ALA B 1 33 ? -5.824 -17.495 -20.978 1.00 11.52 264 ALA B O 1
ATOM 876 N N . ALA B 1 34 ? -4.875 -19.500 -21.255 1.00 10.91 265 ALA B N 1
ATOM 877 C CA . ALA B 1 34 ? -3.592 -19.055 -20.722 1.00 10.85 265 ALA B CA 1
ATOM 878 C C . ALA B 1 34 ? -2.924 -18.024 -21.635 1.00 10.02 265 ALA B C 1
ATOM 879 O O . ALA B 1 34 ? -2.381 -17.029 -21.175 1.00 9.91 265 ALA B O 1
ATOM 881 N N . ARG B 1 35 ? -2.963 -18.272 -22.942 1.00 8.91 266 ARG B N 1
ATOM 882 C CA . ARG B 1 35 ? -2.400 -17.329 -23.892 1.00 8.66 266 ARG B CA 1
ATOM 883 C C . ARG B 1 35 ? -3.100 -15.976 -23.772 1.00 9.04 266 ARG B C 1
ATOM 884 O O . ARG B 1 35 ? -2.446 -14.937 -23.749 1.00 8.63 266 ARG B O 1
ATOM 892 N N . MET B 1 36 ? -4.425 -15.968 -23.654 1.00 8.88 267 MET B N 1
ATOM 893 C CA . MET B 1 36 ? -5.157 -14.706 -23.503 1.00 9.54 267 MET B CA 1
ATOM 894 C C . MET B 1 36 ? -4.708 -13.910 -22.282 1.00 9.49 267 MET B C 1
ATOM 895 O O . MET B 1 36 ? -4.593 -12.689 -22.347 1.00 9.85 267 MET B O 1
ATOM 900 N N . ARG B 1 37 ? -4.414 -14.586 -21.176 1.00 9.23 268 ARG B N 1
ATOM 901 C CA . ARG B 1 37 ? -4.001 -13.879 -19.968 1.00 10.66 268 ARG B CA 1
ATOM 902 C C . ARG B 1 37 ? -2.678 -13.137 -20.121 1.00 10.13 268 ARG B C 1
ATOM 903 O O . ARG B 1 37 ? -2.444 -12.146 -19.427 1.00 10.87 268 ARG B O 1
ATOM 911 N N . THR B 1 38 ? -1.835 -13.557 -21.055 1.00 9.03 269 THR B N 1
ATOM 912 C CA . THR B 1 38 ? -0.571 -12.867 -21.282 1.00 9.20 269 THR B CA 1
ATOM 913 C C . THR B 1 38 ? -0.727 -11.510 -21.945 1.00 8.87 269 THR B C 1
ATOM 914 O O . THR B 1 38 ? 0.210 -10.726 -21.968 1.00 9.59 269 THR B O 1
ATOM 918 N N . PHE B 1 39 ? -1.895 -11.220 -22.515 1.00 9.00 270 PHE B N 1
ATOM 919 C CA . PHE B 1 39 ? -2.124 -9.966 -23.238 1.00 9.47 270 PHE B CA 1
ATOM 920 C C . PHE B 1 39 ? -2.642 -8.826 -22.366 1.00 9.82 270 PHE B C 1
ATOM 921 O O . PHE B 1 39 ? -3.041 -7.798 -22.883 1.00 10.90 270 PHE B O 1
ATOM 929 N N . MET B 1 40 ? -2.566 -8.961 -21.045 1.00 9.93 271 MET B N 1
ATOM 930 C CA . MET B 1 40 ? -3.037 -7.897 -20.158 1.00 10.95 271 MET B CA 1
ATOM 931 C C . MET B 1 40 ? -2.441 -6.534 -20.512 1.00 11.23 271 MET B C 1
ATOM 932 O O . MET B 1 40 ? -3.167 -5.543 -20.540 1.00 12.29 271 MET B O 1
ATOM 937 N N . TYR B 1 41 ? -1.133 -6.485 -20.785 1.00 10.96 272 TYR B N 1
ATOM 938 C CA . TYR B 1 41 ? -0.451 -5.231 -21.139 1.00 11.53 272 TYR B CA 1
ATOM 939 C C . TYR B 1 41 ? -0.176 -5.061 -22.626 1.00 11.78 272 TYR B C 1
ATOM 940 O O . TYR B 1 41 ? 0.626 -4.204 -23.005 1.00 12.09 272 TYR B O 1
ATOM 949 N N . TRP B 1 42 ? -0.834 -5.834 -23.477 1.00 9.81 273 TRP B N 1
ATOM 950 C CA . TRP B 1 42 ? -0.676 -5.676 -24.912 1.00 10.61 273 TRP B CA 1
ATOM 951 C C . TRP B 1 42 ? -0.941 -4.226 -25.309 1.00 10.83 273 TRP B C 1
ATOM 952 O O . TRP B 1 42 ? -1.961 -3.678 -24.906 1.00 12.11 273 TRP B O 1
ATOM 963 N N . PRO B 1 43 ? -0.042 -3.607 -26.102 1.00 11.52 274 PRO B N 1
ATOM 964 C CA . PRO B 1 43 ? -0.234 -2.204 -26.489 1.00 12.60 274 PRO B CA 1
ATOM 965 C C . PRO B 1 43 ? -1.526 -1.974 -27.286 1.00 13.55 274 PRO B C 1
ATOM 966 O O . PRO B 1 43 ? -1.732 -2.589 -28.321 1.00 13.27 274 PRO B O 1
ATOM 970 N N . SER B 1 44 ? -2.377 -1.073 -26.811 1.00 14.29 275 SER B N 1
ATOM 971 C CA . SER B 1 44 ? -3.632 -0.767 -27.512 1.00 16.05 275 SER B CA 1
ATOM 972 C C . SER B 1 44 ? -3.425 -0.027 -28.839 1.00 15.32 275 SER B C 1
ATOM 973 O O . SER B 1 44 ? -4.349 0.039 -29.647 1.00 16.25 275 SER B O 1
ATOM 976 N N . SER B 1 45 ? -2.225 0.500 -29.076 1.00 13.62 276 SER B N 1
ATOM 977 C CA . SER B 1 45 ? -1.876 1.113 -30.369 1.00 15.15 276 SER B CA 1
ATOM 978 C C . SER B 1 45 ? -1.829 0.095 -31.504 1.00 15.06 276 SER B C 1
ATOM 979 O O . SER B 1 45 ? -1.954 0.472 -32.668 1.00 17.13 276 SER B O 1
ATOM 982 N N . VAL B 1 46 ? -1.644 -1.180 -31.181 1.00 13.98 277 VAL B N 1
ATOM 983 C CA . VAL B 1 46 ? -1.491 -2.217 -32.199 1.00 14.94 277 VAL B CA 1
ATOM 984 C C . VAL B 1 46 ? -2.869 -2.641 -32.731 1.00 14.80 277 VAL B C 1
ATOM 985 O O . VAL B 1 46 ? -3.772 -2.941 -31.954 1.00 15.56 277 VAL B O 1
ATOM 989 N N . PRO B 1 47 ? -3.058 -2.608 -34.058 1.00 16.38 278 PRO B N 1
ATOM 990 C CA . PRO B 1 47 ? -4.400 -2.887 -34.583 1.00 16.71 278 PRO B CA 1
ATOM 991 C C . PRO B 1 47 ? -4.879 -4.342 -34.437 1.00 17.59 278 PRO B C 1
ATOM 992 O O . PRO B 1 47 ? -6.085 -4.582 -34.336 1.00 19.91 278 PRO B O 1
ATOM 996 N N . VAL B 1 48 ? -3.951 -5.288 -34.374 1.00 13.59 279 VAL B N 1
ATOM 997 C CA . VAL B 1 48 ? -4.288 -6.708 -34.259 1.00 12.46 279 VAL B CA 1
ATOM 998 C C . VAL B 1 48 ? -4.573 -7.028 -32.787 1.00 12.14 279 VAL B C 1
ATOM 999 O O . VAL B 1 48 ? -3.813 -6.630 -31.899 1.00 12.72 279 VAL B O 1
ATOM 1003 N N . GLN B 1 49 ? -5.658 -7.759 -32.538 1.00 12.52 280 GLN B N 1
ATOM 1004 C CA . GLN B 1 49 ? -6.168 -7.982 -31.184 1.00 12.82 280 GLN B CA 1
ATOM 1005 C C . GLN B 1 49 ? -5.765 -9.323 -30.569 1.00 12.20 280 GLN B C 1
ATOM 1006 O O . GLN B 1 49 ? -5.544 -10.310 -31.282 1.00 11.69 280 GLN B O 1
ATOM 1012 N N . PRO B 1 50 ? -5.662 -9.366 -29.228 1.00 11.15 281 PRO B N 1
ATOM 1013 C CA . PRO B 1 50 ? -5.321 -10.607 -28.520 1.00 10.75 281 PRO B CA 1
ATOM 1014 C C . PRO B 1 50 ? -6.093 -11.845 -28.946 1.00 11.06 281 PRO B C 1
ATOM 1015 O O . PRO B 1 50 ? -5.485 -12.896 -29.161 1.00 10.49 281 PRO B O 1
ATOM 1019 N N . GLU B 1 51 ? -7.405 -11.756 -29.107 1.00 11.21 282 GLU B N 1
ATOM 1020 C CA . GLU B 1 51 ? -8.169 -12.943 -29.468 1.00 12.60 282 GLU B CA 1
ATOM 1021 C C . GLU B 1 51 ? -7.652 -13.599 -30.752 1.00 11.48 282 GLU B C 1
ATOM 1022 O O . GLU B 1 51 ? -7.532 -14.825 -30.829 1.00 12.09 282 GLU B O 1
ATOM 1028 N N . GLN B 1 52 ? -7.352 -12.797 -31.765 1.00 11.64 283 GLN B N 1
ATOM 1029 C CA . GLN B 1 52 ? -6.893 -13.369 -33.036 1.00 12.58 283 GLN B CA 1
ATOM 1030 C C . GLN B 1 52 ? -5.490 -13.962 -32.915 1.00 10.11 283 GLN B C 1
ATOM 1031 O O . GLN B 1 52 ? -5.182 -14.989 -33.517 1.00 11.19 283 GLN B O 1
ATOM 1037 N N . LEU B 1 53 ? -4.643 -13.334 -32.112 1.00 9.47 284 LEU B N 1
ATOM 1038 C CA . LEU B 1 53 ? -3.286 -13.829 -31.883 1.00 9.73 284 LEU B CA 1
ATOM 1039 C C . LEU B 1 53 ? -3.307 -15.136 -31.092 1.00 8.31 284 LEU B C 1
ATOM 1040 O O . LEU B 1 53 ? -2.690 -16.129 -31.493 1.00 8.90 284 LEU B O 1
ATOM 1045 N N . ALA B 1 54 ? -4.041 -15.156 -29.985 1.00 8.69 285 ALA B N 1
ATOM 1046 C CA . ALA B 1 54 ? -4.130 -16.341 -29.146 1.00 8.83 285 ALA B CA 1
ATOM 1047 C C . ALA B 1 54 ? -4.746 -17.515 -29.889 1.00 9.67 285 ALA B C 1
ATOM 1048 O O . ALA B 1 54 ? -4.303 -18.648 -29.740 1.00 9.73 285 ALA B O 1
ATOM 1050 N N . SER B 1 55 ? -5.740 -17.247 -30.728 1.00 9.90 286 SER B N 1
ATOM 1051 C CA . SER B 1 55 ? -6.374 -18.296 -31.534 1.00 10.31 286 SER B CA 1
ATOM 1052 C C . SER B 1 55 ? -5.382 -18.964 -32.475 1.00 10.49 286 SER B C 1
ATOM 1053 O O . SER B 1 55 ? -5.501 -20.154 -32.752 1.00 12.74 286 SER B O 1
ATOM 1056 N N . ALA B 1 56 ? -4.393 -18.216 -32.942 1.00 9.16 287 ALA B N 1
ATOM 1057 C CA . ALA B 1 56 ? -3.372 -18.725 -33.844 1.00 8.86 287 ALA B CA 1
ATOM 1058 C C . ALA B 1 56 ? -2.136 -19.280 -33.129 1.00 8.99 287 ALA B C 1
ATOM 1059 O O . ALA B 1 56 ? -1.148 -19.592 -33.777 1.00 9.26 287 ALA B O 1
ATOM 1061 N N . GLY B 1 57 ? -2.204 -19.447 -31.813 1.00 8.01 288 GLY B N 1
ATOM 1062 C CA . GLY B 1 57 ? -1.154 -20.093 -31.042 1.00 7.81 288 GLY B CA 1
ATOM 1063 C C . GLY B 1 57 ? -0.195 -19.154 -30.335 1.00 6.96 288 GLY B C 1
ATOM 1064 O O . GLY B 1 57 ? 0.696 -19.621 -29.628 1.00 7.70 288 GLY B O 1
ATOM 1065 N N . PHE B 1 58 ? -0.389 -17.845 -30.498 1.00 7.20 289 PHE B N 1
ATOM 1066 C CA . PHE B 1 58 ? 0.567 -16.848 -30.036 1.00 7.40 289 PHE B CA 1
ATOM 1067 C C . PHE B 1 58 ? 0.245 -16.319 -28.640 1.00 8.43 289 PHE B C 1
ATOM 1068 O O . PHE B 1 58 ? -0.919 -16.162 -28.258 1.00 8.55 289 PHE B O 1
ATOM 1076 N N . TYR B 1 59 ? 1.290 -16.037 -27.879 1.00 7.98 290 TYR B N 1
ATOM 1077 C CA . TYR B 1 59 ? 1.180 -15.359 -26.593 1.00 8.05 290 TYR B CA 1
ATOM 1078 C C . TYR B 1 59 ? 2.182 -14.200 -26.538 1.00 7.65 290 TYR B C 1
ATOM 1079 O O . TYR B 1 59 ? 3.180 -14.181 -27.255 1.00 7.97 290 TYR B O 1
ATOM 1088 N N . TYR B 1 60 ? 1.871 -13.223 -25.704 1.00 8.08 291 TYR B N 1
ATOM 1089 C CA . TYR B 1 60 ? 2.682 -12.016 -25.580 1.00 7.79 291 TYR B CA 1
ATOM 1090 C C . TYR B 1 60 ? 3.863 -12.285 -24.666 1.00 8.56 291 TYR B C 1
ATOM 1091 O O . TYR B 1 60 ? 3.699 -12.820 -23.571 1.00 9.82 291 TYR B O 1
ATOM 1100 N N . VAL B 1 61 ? 5.053 -11.879 -25.090 1.00 8.60 292 VAL B N 1
ATOM 1101 C CA . VAL B 1 61 ? 6.263 -12.068 -24.290 1.00 9.78 292 VAL B CA 1
ATOM 1102 C C . VAL B 1 61 ? 6.615 -10.871 -23.404 1.00 9.19 292 VAL B C 1
ATOM 1103 O O . VAL B 1 61 ? 7.617 -10.895 -22.692 1.00 10.60 292 VAL B O 1
ATOM 1107 N N . GLY B 1 62 ? 5.804 -9.818 -23.460 1.00 8.56 293 GLY B N 1
ATOM 1108 C CA . GLY B 1 62 ? 5.952 -8.686 -22.548 1.00 9.80 293 GLY B CA 1
ATOM 1109 C C . GLY B 1 62 ? 6.869 -7.576 -23.025 1.00 9.32 293 GLY B C 1
ATOM 1110 O O . GLY B 1 62 ? 7.262 -6.729 -22.219 1.00 9.95 293 GLY B O 1
ATOM 1111 N N . ARG B 1 63 ? 7.208 -7.563 -24.316 1.00 9.26 294 ARG B N 1
ATOM 1112 C CA . ARG B 1 63 ? 8.053 -6.524 -24.920 1.00 9.70 294 ARG B CA 1
ATOM 1113 C C . ARG B 1 63 ? 7.436 -6.082 -26.225 1.00 10.82 294 ARG B C 1
ATOM 1114 O O . ARG B 1 63 ? 7.078 -6.923 -27.045 1.00 10.34 294 ARG B O 1
ATOM 1122 N N . ASN B 1 64 ? 7.360 -4.773 -26.451 1.00 10.88 295 ASN B N 1
ATOM 1123 C CA . ASN B 1 64 ? 6.893 -4.212 -27.726 1.00 12.93 295 ASN B CA 1
ATOM 1124 C C . ASN B 1 64 ? 5.578 -4.878 -28.164 1.00 11.35 295 ASN B C 1
ATOM 1125 O O . ASN B 1 64 ? 4.646 -4.898 -27.372 1.00 10.80 295 ASN B O 1
ATOM 1130 N N . ASP B 1 65 ? 5.481 -5.380 -29.395 1.00 10.90 296 ASP B N 1
ATOM 1131 C CA . ASP B 1 65 ? 4.326 -6.183 -29.809 1.00 10.39 296 ASP B CA 1
ATOM 1132 C C . ASP B 1 65 ? 4.781 -7.591 -30.183 1.00 9.80 296 ASP B C 1
ATOM 1133 O O . ASP B 1 65 ? 4.237 -8.222 -31.097 1.00 10.20 296 ASP B O 1
ATOM 1138 N N . ASP B 1 66 ? 5.780 -8.089 -29.464 1.00 9.18 297 ASP B N 1
ATOM 1139 C CA . ASP B 1 66 ? 6.394 -9.381 -29.756 1.00 9.66 297 ASP B CA 1
ATOM 1140 C C . ASP B 1 66 ? 5.552 -10.517 -29.208 1.00 8.49 297 ASP B C 1
ATOM 1141 O O . ASP B 1 66 ? 5.234 -10.547 -28.012 1.00 9.12 297 ASP B O 1
ATOM 1146 N N . VAL B 1 67 ? 5.258 -11.491 -30.061 1.00 8.57 298 VAL B N 1
ATOM 1147 C CA . VAL B 1 67 ? 4.545 -12.688 -29.646 1.00 8.59 298 VAL B CA 1
ATOM 1148 C C . VAL B 1 67 ? 5.314 -13.917 -30.097 1.00 8.42 298 VAL B C 1
ATOM 1149 O O . VAL B 1 67 ? 6.101 -13.865 -31.063 1.00 9.26 298 VAL B O 1
ATOM 1153 N N . LYS B 1 68 ? 5.082 -15.031 -29.410 1.00 8.28 299 LYS B N 1
ATOM 1154 C CA . LYS B 1 68 ? 5.655 -16.324 -29.785 1.00 9.31 299 LYS B CA 1
ATOM 1155 C C . LYS B 1 68 ? 4.595 -17.395 -29.835 1.00 8.27 299 LYS B C 1
ATOM 1156 O O . LYS B 1 68 ? 3.625 -17.342 -29.094 1.00 8.08 299 LYS B O 1
ATOM 1162 N N . CYS B 1 69 ? 4.797 -18.393 -30.687 1.00 8.12 300 CYS B N 1
ATOM 1163 C CA . CYS B 1 69 ? 3.905 -19.541 -30.742 1.00 7.43 300 CYS B CA 1
ATOM 1164 C C . CYS B 1 69 ? 4.280 -20.539 -29.663 1.00 7.91 300 CYS B C 1
ATOM 1165 O O . CYS B 1 69 ? 5.452 -20.884 -29.515 1.00 8.71 300 CYS B O 1
ATOM 1168 N N . PHE B 1 70 ? 3.286 -21.054 -28.938 1.00 7.52 301 PHE B N 1
ATOM 1169 C CA . PHE B 1 70 ? 3.546 -21.999 -27.863 1.00 8.01 301 PHE B CA 1
ATOM 1170 C C . PHE B 1 70 ? 4.112 -23.314 -28.376 1.00 9.66 301 PHE B C 1
ATOM 1171 O O . PHE B 1 70 ? 4.785 -24.031 -27.634 1.00 9.44 301 PHE B O 1
ATOM 1179 N N . CYS B 1 71 ? 3.816 -23.657 -29.625 1.00 8.38 302 CYS B N 1
ATOM 1180 C CA . CYS B 1 71 ? 4.197 -24.950 -30.156 1.00 8.50 302 CYS B CA 1
ATOM 1181 C C . CYS B 1 71 ? 5.568 -24.891 -30.810 1.00 9.09 302 CYS B C 1
ATOM 1182 O O . CYS B 1 71 ? 6.491 -25.562 -30.358 1.00 11.39 302 CYS B O 1
ATOM 1185 N N . CYS B 1 72 ? 5.720 -24.054 -31.828 1.00 8.50 303 CYS B N 1
ATOM 1186 C CA . CYS B 1 72 ? 6.945 -23.993 -32.627 1.00 9.05 303 CYS B CA 1
ATOM 1187 C C . CYS B 1 72 ? 7.987 -22.974 -32.171 1.00 8.78 303 CYS B C 1
ATOM 1188 O O . CYS B 1 72 ? 9.104 -22.992 -32.680 1.00 9.98 303 CYS B O 1
ATOM 1191 N N . ASP B 1 73 ? 7.624 -22.099 -31.241 1.00 9.31 304 ASP B N 1
ATOM 1192 C CA . ASP B 1 73 ? 8.494 -21.018 -30.737 1.00 10.02 304 ASP B CA 1
ATOM 1193 C C . ASP B 1 73 ? 8.812 -19.949 -31.770 1.00 10.74 304 ASP B C 1
ATOM 1194 O O . ASP B 1 73 ? 9.680 -19.104 -31.506 1.00 13.01 304 ASP B O 1
ATOM 1199 N N . GLY B 1 74 ? 8.103 -19.911 -32.893 1.00 9.62 305 GLY B N 1
ATOM 1200 C CA . GLY B 1 74 ? 8.286 -18.840 -33.864 1.00 10.73 305 GLY B CA 1
ATOM 1201 C C . GLY B 1 74 ? 7.828 -17.510 -33.286 1.00 10.26 305 GLY B C 1
ATOM 1202 O O . GLY B 1 74 ? 6.789 -17.438 -32.627 1.00 9.99 305 GLY B O 1
ATOM 1203 N N . GLY B 1 75 ? 8.590 -16.453 -33.540 1.00 9.51 306 GLY B N 1
ATOM 1204 C CA . GLY B 1 75 ? 8.302 -15.117 -33.007 1.00 10.15 306 GLY B CA 1
ATOM 1205 C C . GLY B 1 75 ? 7.915 -14.175 -34.120 1.00 10.23 306 GLY B C 1
ATOM 1206 O O . GLY B 1 75 ? 8.546 -14.175 -35.178 1.00 10.78 306 GLY B O 1
ATOM 1207 N N . LEU B 1 76 ? 6.881 -13.369 -33.873 1.00 9.69 307 LEU B N 1
ATOM 1208 C CA . LEU B 1 76 ? 6.431 -12.328 -34.801 1.00 9.81 307 LEU B CA 1
ATOM 1209 C C . LEU B 1 76 ? 6.274 -10.995 -34.084 1.00 9.92 307 LEU B C 1
ATOM 1210 O O . LEU B 1 76 ? 5.929 -10.944 -32.907 1.00 10.30 307 LEU B O 1
ATOM 1215 N N . ARG B 1 77 ? 6.497 -9.923 -34.837 1.00 10.32 308 ARG B N 1
ATOM 1216 C CA . ARG B 1 77 ? 6.385 -8.563 -34.323 1.00 11.12 308 ARG B CA 1
ATOM 1217 C C . ARG B 1 77 ? 6.021 -7.617 -35.462 1.00 11.52 308 ARG B C 1
ATOM 1218 O O . ARG B 1 77 ? 5.910 -8.023 -36.618 1.00 12.70 308 ARG B O 1
ATOM 1226 N N . CYS B 1 78 ? 5.844 -6.346 -35.106 1.00 11.72 309 CYS B N 1
ATOM 1227 C CA . CYS B 1 78 ? 5.531 -5.275 -36.064 1.00 14.22 309 CYS B CA 1
ATOM 1228 C C . CYS B 1 78 ? 4.234 -5.580 -36.807 1.00 14.44 309 CYS B C 1
ATOM 1229 O O . CYS B 1 78 ? 4.166 -5.541 -38.035 1.00 16.17 309 CYS B O 1
ATOM 1232 N N . TRP B 1 79 ? 3.208 -5.882 -36.022 1.00 13.61 310 TRP B N 1
ATOM 1233 C CA . TRP B 1 79 ? 1.871 -6.164 -36.524 1.00 14.31 310 TRP B CA 1
ATOM 1234 C C . TRP B 1 79 ? 1.257 -4.910 -37.134 1.00 16.10 310 TRP B C 1
ATOM 1235 O O . TRP B 1 79 ? 1.366 -3.811 -36.580 1.00 18.17 310 TRP B O 1
ATOM 1246 N N . GLU B 1 80 ? 0.621 -5.071 -38.288 1.00 16.23 311 GLU B N 1
ATOM 1247 C CA . GLU B 1 80 ? 0.032 -3.950 -39.007 1.00 18.57 311 GLU B CA 1
ATOM 1248 C C . GLU B 1 80 ? -1.434 -4.217 -39.298 1.00 17.38 311 GLU B C 1
ATOM 1249 O O . GLU B 1 80 ? -1.900 -5.356 -39.244 1.00 15.85 311 GLU B O 1
ATOM 1255 N N . SER B 1 81 ? -2.158 -3.146 -39.594 1.00 17.86 312 SER B N 1
ATOM 1256 C CA . SER B 1 81 ? -3.576 -3.231 -39.902 1.00 19.94 312 SER B CA 1
ATOM 1257 C C . SER B 1 81 ? -3.806 -4.228 -41.028 1.00 18.99 312 SER B C 1
ATOM 1258 O O . SER B 1 81 ? -3.123 -4.193 -42.057 1.00 20.63 312 SER B O 1
ATOM 1263 N N . GLY B 1 82 ? -4.753 -5.133 -40.817 1.00 18.75 313 GLY B N 1
ATOM 1264 C CA . GLY B 1 82 ? -5.089 -6.125 -41.827 1.00 19.50 313 GLY B CA 1
ATOM 1265 C C . GLY B 1 82 ? -4.282 -7.414 -41.766 1.00 17.86 313 GLY B C 1
ATOM 1266 O O . GLY B 1 82 ? -4.580 -8.362 -42.496 1.00 19.40 313 GLY B O 1
ATOM 1267 N N . ASP B 1 83 ? -3.275 -7.476 -40.895 1.00 16.06 314 ASP B N 1
ATOM 1268 C CA . ASP B 1 83 ? -2.496 -8.705 -40.721 1.00 15.84 314 ASP B CA 1
ATOM 1269 C C . ASP B 1 83 ? -3.379 -9.801 -40.131 1.00 15.28 314 ASP B C 1
ATOM 1270 O O . ASP B 1 83 ? -4.153 -9.564 -39.202 1.00 17.81 314 ASP B O 1
ATOM 1275 N N . ASP B 1 84 ? -3.253 -11.006 -40.674 1.00 14.92 315 ASP B N 1
ATOM 1276 C CA . ASP B 1 84 ? -3.994 -12.170 -40.209 1.00 14.57 315 ASP B CA 1
ATOM 1277 C C . ASP B 1 84 ? -3.005 -13.120 -39.539 1.00 12.91 315 ASP B C 1
ATOM 1278 O O . ASP B 1 84 ? -2.155 -13.692 -40.231 1.00 12.37 315 ASP B O 1
ATOM 1287 N N . PRO B 1 85 ? -3.080 -13.270 -38.200 1.00 11.84 316 PRO B N 1
ATOM 1288 C CA . PRO B 1 85 ? -2.094 -14.131 -37.539 1.00 10.76 316 PRO B CA 1
ATOM 1289 C C . PRO B 1 85 ? -1.955 -15.556 -38.091 1.00 11.20 316 PRO B C 1
ATOM 1290 O O . PRO B 1 85 ? -0.842 -16.077 -38.083 1.00 9.92 316 PRO B O 1
ATOM 1294 N N . TRP B 1 86 ? -3.024 -16.187 -38.580 1.00 9.98 317 TRP B N 1
ATOM 1295 C CA . TRP B 1 86 ? -2.879 -17.533 -39.147 1.00 10.66 317 TRP B CA 1
ATOM 1296 C C . TRP B 1 86 ? -2.079 -17.528 -40.450 1.00 10.82 317 TRP B C 1
ATOM 1297 O O . TRP B 1 86 ? -1.287 -18.434 -40.706 1.00 10.31 317 TRP B O 1
ATOM 1308 N N . VAL B 1 87 ? -2.299 -16.520 -41.288 1.00 11.21 318 VAL B N 1
ATOM 1309 C CA . VAL B 1 87 ? -1.551 -16.376 -42.527 1.00 11.27 318 VAL B CA 1
ATOM 1310 C C . VAL B 1 87 ? -0.070 -16.144 -42.223 1.00 11.19 318 VAL B C 1
ATOM 1311 O O . VAL B 1 87 ? 0.800 -16.752 -42.850 1.00 11.46 318 VAL B O 1
ATOM 1315 N N . GLU B 1 88 ? 0.220 -15.252 -41.280 1.00 10.33 319 GLU B N 1
ATOM 1316 C CA . GLU B 1 88 ? 1.600 -14.994 -40.883 1.00 10.68 319 GLU B CA 1
ATOM 1317 C C . GLU B 1 88 ? 2.258 -16.256 -40.322 1.00 10.72 319 GLU B C 1
ATOM 1318 O O . GLU B 1 88 ? 3.417 -16.529 -40.614 1.00 10.74 319 GLU B O 1
ATOM 1324 N N . HIS B 1 89 ? 1.517 -17.038 -39.543 1.00 9.42 320 HIS B N 1
ATOM 1325 C CA . HIS B 1 89 ? 2.019 -18.296 -38.987 1.00 8.71 320 HIS B CA 1
ATOM 1326 C C . HIS B 1 89 ? 2.442 -19.232 -40.117 1.00 9.35 320 HIS B C 1
ATOM 1327 O O . HIS B 1 89 ? 3.521 -19.826 -40.064 1.00 9.95 320 HIS B O 1
ATOM 1334 N N . ALA B 1 90 ? 1.605 -19.361 -41.142 1.00 9.30 321 ALA B N 1
ATOM 1335 C CA . ALA B 1 90 ? 1.913 -20.242 -42.279 1.00 9.79 321 ALA B CA 1
ATOM 1336 C C . ALA B 1 90 ? 2.990 -19.693 -43.204 1.00 10.97 321 ALA B C 1
ATOM 1337 O O . ALA B 1 90 ? 3.717 -20.464 -43.826 1.00 11.46 321 ALA B O 1
ATOM 1339 N N . LYS B 1 91 ? 3.084 -18.372 -43.303 1.00 10.27 322 LYS B N 1
ATOM 1340 C CA . LYS B 1 91 ? 4.088 -17.735 -44.150 1.00 11.70 322 LYS B CA 1
ATOM 1341 C C . LYS B 1 91 ? 5.496 -17.995 -43.620 1.00 10.72 322 LYS B C 1
ATOM 1342 O O . LYS B 1 91 ? 6.398 -18.338 -44.376 1.00 12.25 322 LYS B O 1
ATOM 1348 N N . TRP B 1 92 ? 5.677 -17.842 -42.317 1.00 10.20 323 TRP B N 1
ATOM 1349 C CA . TRP B 1 92 ? 7.006 -17.889 -41.709 1.00 11.24 323 TRP B CA 1
ATOM 1350 C C . TRP B 1 92 ? 7.349 -19.229 -41.058 1.00 10.77 323 TRP B C 1
ATOM 1351 O O . TRP B 1 92 ? 8.517 -19.620 -41.046 1.00 10.99 323 TRP B O 1
ATOM 1362 N N . PHE B 1 93 ? 6.346 -19.934 -40.526 1.00 10.13 324 PHE B N 1
ATOM 1363 C CA . PHE B 1 93 ? 6.577 -21.146 -39.719 1.00 9.41 324 PHE B CA 1
ATOM 1364 C C . PHE B 1 93 ? 5.733 -22.329 -40.207 1.00 9.06 324 PHE B C 1
ATOM 1365 O O . PHE B 1 93 ? 4.964 -22.917 -39.434 1.00 9.05 324 PHE B O 1
ATOM 1373 N N . PRO B 1 94 ? 5.873 -22.684 -41.494 1.00 8.94 325 PRO B N 1
ATOM 1374 C CA . PRO B 1 94 ? 4.938 -23.642 -42.088 1.00 9.48 325 PRO B CA 1
ATOM 1375 C C . PRO B 1 94 ? 4.951 -25.070 -41.526 1.00 9.92 325 PRO B C 1
ATOM 1376 O O . PRO B 1 94 ? 3.961 -25.777 -41.680 1.00 10.00 325 PRO B O 1
ATOM 1380 N N . ARG B 1 95 ? 6.037 -25.487 -40.875 1.00 8.69 326 ARG B N 1
ATOM 1381 C CA . ARG B 1 95 ? 6.134 -26.839 -40.300 1.00 9.77 326 ARG B CA 1
ATOM 1382 C C . ARG B 1 95 ? 5.605 -26.922 -38.883 1.00 8.68 326 ARG B C 1
ATOM 1383 O O . ARG B 1 95 ? 5.681 -27.983 -38.259 1.00 9.70 326 ARG B O 1
ATOM 1397 N N . CYS B 1 96 ? 5.061 -25.835 -38.349 1.00 8.56 327 CYS B N 1
ATOM 1398 C CA . CYS B 1 96 ? 4.490 -25.880 -37.012 1.00 8.47 327 CYS B CA 1
ATOM 1399 C C . CYS B 1 96 ? 3.350 -26.889 -36.927 1.00 7.99 327 CYS B C 1
ATOM 1400 O O . CYS B 1 96 ? 2.388 -26.811 -37.690 1.00 8.13 327 CYS B O 1
ATOM 1403 N N . GLU B 1 97 ? 3.430 -27.798 -35.971 1.00 8.39 328 GLU B N 1
ATOM 1404 C CA . GLU B 1 97 ? 2.434 -28.835 -35.822 1.00 9.19 328 GLU B CA 1
ATOM 1405 C C . GLU B 1 97 ? 1.064 -28.306 -35.396 1.00 9.01 328 GLU B C 1
ATOM 1406 O O . GLU B 1 97 ? 0.046 -28.849 -35.837 1.00 9.59 328 GLU B O 1
ATOM 1412 N N . PHE B 1 98 ? 1.014 -27.280 -34.551 1.00 8.60 329 PHE B N 1
ATOM 1413 C CA . PHE B 1 98 ? -0.253 -26.679 -34.142 1.00 8.97 329 PHE B CA 1
ATOM 1414 C C . PHE B 1 98 ? -0.945 -26.061 -35.360 1.00 8.98 329 PHE B C 1
ATOM 1415 O O . PHE B 1 98 ? -2.138 -26.278 -35.581 1.00 8.76 329 PHE B O 1
ATOM 1423 N N . LEU B 1 99 ? -0.202 -25.289 -36.138 1.00 8.26 330 LEU B N 1
ATOM 1424 C CA . LEU B 1 99 ? -0.695 -24.727 -37.395 1.00 7.86 330 LEU B CA 1
ATOM 1425 C C . LEU B 1 99 ? -1.281 -25.796 -38.314 1.00 8.68 330 LEU B C 1
ATOM 1426 O O . LEU B 1 99 ? -2.381 -25.639 -38.842 1.00 8.49 330 LEU B O 1
ATOM 1431 N N . ILE B 1 100 ? -0.535 -26.869 -38.516 1.00 7.92 331 ILE B N 1
ATOM 1432 C CA . ILE B 1 100 ? -0.972 -27.910 -39.420 1.00 8.70 331 ILE B CA 1
ATOM 1433 C C . ILE B 1 100 ? -2.274 -28.540 -38.922 1.00 8.51 331 ILE B C 1
ATOM 1434 O O . ILE B 1 100 ? -3.223 -28.728 -39.693 1.00 9.59 331 ILE B O 1
ATOM 1439 N N . ARG B 1 101 ? -2.341 -28.869 -37.641 1.00 8.38 332 ARG B N 1
ATOM 1440 C CA . ARG B 1 101 ? -3.557 -29.506 -37.133 1.00 8.61 332 ARG B CA 1
ATOM 1441 C C . ARG B 1 101 ? -4.759 -28.569 -37.090 1.00 8.59 332 ARG B C 1
ATOM 1442 O O . ARG B 1 101 ? -5.883 -29.024 -37.290 1.00 9.31 332 ARG B O 1
ATOM 1450 N N . MET B 1 102 ? -4.558 -27.284 -36.832 1.00 8.09 333 MET B N 1
ATOM 1451 C CA . MET B 1 102 ? -5.683 -26.347 -36.746 1.00 8.56 333 MET B CA 1
ATOM 1452 C C . MET B 1 102 ? -6.183 -25.890 -38.106 1.00 8.43 333 MET B C 1
ATOM 1453 O O . MET B 1 102 ? -7.397 -25.733 -38.282 1.00 9.70 333 MET B O 1
ATOM 1458 N N . LYS B 1 103 ? -5.272 -25.657 -39.047 1.00 9.57 334 LYS B N 1
ATOM 1459 C CA . LYS B 1 103 ? -5.625 -25.065 -40.337 1.00 9.16 334 LYS B CA 1
ATOM 1460 C C . LYS B 1 103 ? -5.478 -26.020 -41.511 1.00 9.63 334 LYS B C 1
ATOM 1461 O O . LYS B 1 103 ? -6.105 -25.813 -42.555 1.00 10.31 334 LYS B O 1
ATOM 1467 N N . GLY B 1 104 ? -4.684 -27.067 -41.336 1.00 9.50 335 GLY B N 1
ATOM 1468 C CA . GLY B 1 104 ? -4.501 -28.080 -42.365 1.00 10.52 335 GLY B CA 1
ATOM 1469 C C . GLY B 1 104 ? -3.345 -27.817 -43.312 1.00 9.39 335 GLY B C 1
ATOM 1470 O O . GLY B 1 104 ? -2.994 -26.668 -43.601 1.00 9.48 335 GLY B O 1
ATOM 1471 N N . GLN B 1 105 ? -2.766 -28.896 -43.819 1.00 9.92 336 GLN B N 1
ATOM 1472 C CA . GLN B 1 105 ? -1.658 -28.788 -44.752 1.00 10.53 336 GLN B CA 1
ATOM 1473 C C . GLN B 1 105 ? -2.064 -28.083 -46.040 1.00 12.26 336 GLN B C 1
ATOM 1474 O O . GLN B 1 105 ? -1.243 -27.401 -46.654 1.00 12.69 336 GLN B O 1
ATOM 1480 N N . GLU B 1 106 ? -3.313 -28.221 -46.469 1.00 11.92 337 GLU B N 1
ATOM 1481 C CA . GLU B 1 106 ? -3.756 -27.536 -47.678 1.00 13.83 337 GLU B CA 1
ATOM 1482 C C . GLU B 1 106 ? -3.648 -26.017 -47.542 1.00 12.83 337 GLU B C 1
ATOM 1483 O O . GLU B 1 106 ? -3.145 -25.347 -48.448 1.00 13.43 337 GLU B O 1
ATOM 1489 N N . PHE B 1 107 ? -4.083 -25.482 -46.410 1.00 11.64 338 PHE B N 1
ATOM 1490 C CA . PHE B 1 107 ? -3.933 -24.054 -46.112 1.00 11.35 338 PHE B CA 1
ATOM 1491 C C . PHE B 1 107 ? -2.473 -23.631 -46.091 1.00 11.98 338 PHE B C 1
ATOM 1492 O O . PHE B 1 107 ? -2.101 -22.611 -46.674 1.00 11.46 338 PHE B O 1
ATOM 1500 N N . VAL B 1 108 ? -1.634 -24.401 -45.413 1.00 10.51 339 VAL B N 1
ATOM 1501 C CA . VAL B 1 108 ? -0.218 -24.051 -45.336 1.00 10.81 339 VAL B CA 1
ATOM 1502 C C . VAL B 1 108 ? 0.402 -24.018 -46.737 1.00 11.77 339 VAL B C 1
ATOM 1503 O O . VAL B 1 108 ? 1.144 -23.091 -47.077 1.00 11.94 339 VAL B O 1
ATOM 1507 N N . ASP B 1 109 ? 0.085 -25.025 -47.541 1.00 11.63 340 ASP B N 1
ATOM 1508 C CA . ASP B 1 109 ? 0.608 -25.105 -48.901 1.00 13.70 340 ASP B CA 1
ATOM 1509 C C . ASP B 1 109 ? 0.155 -23.896 -49.735 1.00 14.22 340 ASP B C 1
ATOM 1510 O O . ASP B 1 109 ? 0.934 -23.352 -50.527 1.00 14.96 340 ASP B O 1
ATOM 1515 N N . GLU B 1 110 ? -1.096 -23.480 -49.551 1.00 14.21 341 GLU B N 1
ATOM 1516 C CA . GLU B 1 110 ? -1.648 -22.313 -50.248 1.00 16.38 341 GLU B CA 1
ATOM 1517 C C . GLU B 1 110 ? -0.881 -21.036 -49.911 1.00 15.02 341 GLU B C 1
ATOM 1518 O O . GLU B 1 110 ? -0.507 -20.264 -50.802 1.00 16.39 341 GLU B O 1
ATOM 1524 N N . ILE B 1 111 ? -0.654 -20.798 -48.626 1.00 14.03 342 ILE B N 1
ATOM 1525 C CA . ILE B 1 111 ? 0.071 -19.605 -48.202 1.00 14.55 342 ILE B CA 1
ATOM 1526 C C . ILE B 1 111 ? 1.526 -19.671 -48.678 1.00 14.05 342 ILE B C 1
ATOM 1527 O O . I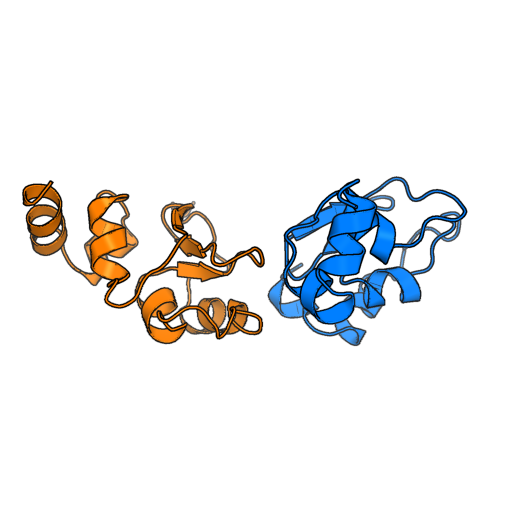LE B 1 111 ? 2.055 -18.685 -49.202 1.00 15.25 342 ILE B O 1
ATOM 1532 N N . GLN B 1 112 ? 2.164 -20.830 -48.529 1.00 13.95 343 GLN B N 1
ATOM 1533 C CA . GLN B 1 112 ? 3.550 -21.013 -48.977 1.00 15.47 343 GLN B CA 1
ATOM 1534 C C . GLN B 1 112 ? 3.714 -20.798 -50.482 1.00 17.52 343 GLN B C 1
ATOM 1535 O O . GLN B 1 112 ? 4.741 -20.283 -50.932 1.00 19.82 343 GLN B O 1
ATOM 1541 N N . GLY B 1 113 ? 2.697 -21.161 -51.255 1.00 18.44 344 GLY B N 1
ATOM 1542 C CA . GLY B 1 113 ? 2.706 -20.958 -52.701 1.00 21.41 344 GLY B CA 1
ATOM 1543 C C . GLY B 1 113 ? 2.590 -19.514 -53.155 1.00 23.71 344 GLY B C 1
ATOM 1544 O O . GLY B 1 113 ? 2.814 -19.225 -54.331 1.00 25.35 344 GLY B O 1
ATOM 1545 N N . ARG B 1 114 ? 2.233 -18.606 -52.251 1.00 26.01 345 ARG B N 1
ATOM 1546 C CA . ARG B 1 114 ? 2.199 -17.176 -52.572 1.00 29.41 345 ARG B CA 1
ATOM 1547 C C . ARG B 1 114 ? 3.588 -16.541 -52.590 1.00 33.40 345 ARG B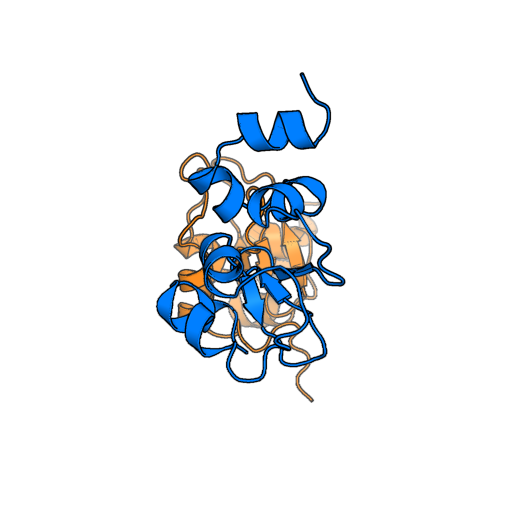 C 1
ATOM 1548 O O . ARG B 1 114 ? 3.814 -15.575 -53.317 1.00 35.84 345 ARG B O 1
ATOM 1556 N N . TYR B 1 115 ? 4.504 -17.067 -51.777 1.00 36.08 346 TYR B N 1
ATOM 1557 C CA . TYR B 1 115 ? 5.837 -16.478 -51.614 1.00 38.24 346 TYR B CA 1
ATOM 1558 C C . TYR B 1 115 ? 6.916 -17.483 -52.002 1.00 39.03 346 TYR B C 1
ATOM 1559 O O . TYR B 1 115 ? 6.838 -18.126 -53.049 1.00 40.45 346 TYR B O 1
#